Protein AF-A0A6T1HU77-F1 (afdb_monomer)

Secondary structure (DSSP, 8-state):
---PPPPPP----------------SSS-SS----SPPPHHHHHHHHHHS--SS--THHHHHHHHHTTSHHHHHHHHHHHHHHHT--SGGGHHHHHHHHHHHHHHHHHS-HHHHHHHHTTSS--HHHHHHHHHT---SS-HHHHHHHHHHHHHHHHHHHHHHHTTT---------------------------------PPPPP-----S---BTTB---------------------------------------------------------------------

Structure (mmCIF, N/CA/C/O backbone):
data_AF-A0A6T1HU77-F1
#
_entry.id   AF-A0A6T1HU77-F1
#
loop_
_atom_site.group_PDB
_atom_site.id
_atom_site.type_symbol
_atom_site.label_atom_id
_atom_site.label_alt_id
_atom_site.label_comp_id
_atom_site.label_asym_id
_atom_site.label_entity_id
_atom_site.label_seq_id
_atom_site.pdbx_PDB_ins_code
_atom_site.Cartn_x
_atom_site.Cartn_y
_atom_site.Cartn_z
_atom_site.occupancy
_atom_site.B_iso_or_equiv
_atom_site.auth_seq_id
_atom_site.auth_comp_id
_atom_site.auth_asym_id
_atom_site.auth_atom_id
_atom_site.pdbx_PDB_model_num
ATOM 1 N N . ARG A 1 1 ? -44.760 -42.289 27.584 1.00 49.88 1 ARG A N 1
ATOM 2 C CA . ARG A 1 1 ? -45.627 -41.093 27.754 1.00 49.88 1 ARG A CA 1
ATOM 3 C C . ARG A 1 1 ? -44.845 -39.888 27.220 1.00 49.88 1 ARG A C 1
ATOM 5 O O . ARG A 1 1 ? -43.923 -39.475 27.887 1.00 49.88 1 ARG A O 1
ATOM 12 N N . GLY A 1 2 ? -45.004 -39.351 26.015 1.00 54.94 2 GLY A N 1
ATOM 13 C CA . GLY A 1 2 ? -46.127 -39.366 25.085 1.00 54.94 2 GLY A CA 1
ATOM 14 C C . GLY A 1 2 ? -46.711 -37.958 24.977 1.00 54.94 2 GLY A C 1
ATOM 15 O O . GLY A 1 2 ? -47.717 -37.711 25.625 1.00 54.94 2 GLY A O 1
ATOM 16 N N . ARG A 1 3 ? -46.084 -37.060 24.199 1.00 50.50 3 ARG A N 1
ATOM 17 C CA . ARG A 1 3 ? -46.714 -35.852 23.628 1.00 50.50 3 ARG A CA 1
ATOM 18 C C . ARG A 1 3 ? -46.043 -35.516 22.291 1.00 50.50 3 ARG A C 1
ATOM 20 O O . ARG A 1 3 ? -44.951 -34.963 22.256 1.00 50.50 3 ARG A O 1
ATOM 27 N N . ARG A 1 4 ? -46.692 -35.929 21.200 1.00 56.69 4 ARG A N 1
ATOM 28 C CA . ARG A 1 4 ? -46.426 -35.474 19.830 1.00 56.69 4 ARG A CA 1
ATOM 29 C C . ARG A 1 4 ? -47.290 -34.230 19.610 1.00 56.69 4 ARG A C 1
ATOM 31 O O . ARG A 1 4 ? -48.504 -34.329 19.764 1.00 56.69 4 ARG A O 1
ATOM 38 N N . SER A 1 5 ? -46.680 -33.093 19.284 1.00 66.38 5 SER A N 1
ATOM 39 C CA . SER A 1 5 ? -47.400 -31.887 18.855 1.00 66.38 5 SER A CA 1
ATOM 40 C C . SER A 1 5 ? -47.456 -31.852 17.332 1.00 66.38 5 SER A C 1
ATOM 42 O O . SER A 1 5 ? -46.426 -31.940 16.667 1.00 66.38 5 SER A O 1
ATOM 44 N N . ALA A 1 6 ? -48.674 -31.779 16.803 1.00 66.94 6 ALA A N 1
ATOM 45 C CA . ALA A 1 6 ? -48.974 -31.674 15.381 1.00 66.94 6 ALA A CA 1
ATOM 46 C C . ALA A 1 6 ? -48.774 -30.232 14.862 1.00 66.94 6 ALA A C 1
ATOM 48 O O . ALA A 1 6 ? -48.914 -29.287 15.641 1.00 66.94 6 ALA A O 1
ATOM 49 N N . PRO A 1 7 ? -48.483 -30.046 13.561 1.00 64.75 7 PRO A N 1
ATOM 50 C CA . PRO A 1 7 ? -48.383 -28.727 12.941 1.00 64.75 7 PRO A CA 1
ATOM 51 C C . PRO A 1 7 ? -49.761 -28.172 12.522 1.00 64.75 7 PRO A C 1
ATOM 53 O O . PRO A 1 7 ? -50.621 -28.944 12.081 1.00 64.75 7 PRO A O 1
ATOM 56 N N . PRO A 1 8 ? -49.980 -26.845 12.596 1.00 69.69 8 PRO A N 1
ATOM 57 C CA . PRO A 1 8 ? -51.192 -26.220 12.084 1.00 69.69 8 PRO A CA 1
ATOM 58 C C . PRO A 1 8 ? -51.156 -26.118 10.552 1.00 69.69 8 PRO A C 1
ATOM 60 O O . PRO A 1 8 ? -50.181 -25.665 9.954 1.00 69.69 8 PRO A O 1
ATOM 63 N N . ARG A 1 9 ? -52.254 -26.549 9.926 1.00 65.19 9 ARG A N 1
ATOM 64 C CA . ARG A 1 9 ? -52.575 -26.332 8.511 1.00 65.19 9 ARG A CA 1
ATOM 65 C C . ARG A 1 9 ? -53.310 -24.998 8.377 1.00 65.19 9 ARG A C 1
ATOM 67 O O . ARG A 1 9 ? -54.280 -24.785 9.098 1.00 65.19 9 ARG A O 1
ATOM 74 N N . HIS A 1 10 ? -52.916 -24.167 7.417 1.00 66.06 10 HIS A N 1
ATOM 75 C CA . HIS A 1 10 ? -53.720 -23.029 6.966 1.00 66.06 10 HIS A CA 1
ATOM 76 C C . HIS A 1 10 ? -54.188 -23.256 5.520 1.00 66.06 10 HIS A C 1
ATOM 78 O O . HIS A 1 10 ? -53.342 -23.433 4.643 1.00 66.06 10 HIS A O 1
ATOM 84 N N . PRO A 1 11 ? -55.510 -23.271 5.263 1.00 66.00 11 PRO A N 1
ATOM 85 C CA . PRO A 1 11 ? -56.090 -23.120 3.937 1.00 66.00 11 PRO A CA 1
ATOM 86 C C . PRO A 1 11 ? -56.375 -21.633 3.673 1.00 66.00 11 PRO A C 1
ATOM 88 O O . PRO A 1 11 ? -56.779 -20.908 4.580 1.00 66.00 11 PRO A O 1
ATOM 91 N N . GLY A 1 12 ? -56.185 -21.173 2.440 1.00 58.72 12 GLY A N 1
ATOM 92 C CA . GLY A 1 12 ? -56.512 -19.792 2.084 1.00 58.72 12 GLY A CA 1
ATOM 93 C C . GLY A 1 12 ? -55.994 -19.399 0.714 1.00 58.72 12 GLY A C 1
ATOM 94 O O . GLY A 1 12 ? -55.099 -18.570 0.605 1.00 58.72 12 GLY A O 1
ATOM 95 N N . LEU A 1 13 ? -56.537 -20.047 -0.314 1.00 58.94 13 LEU A N 1
ATOM 96 C CA . LEU A 1 13 ? -56.560 -19.509 -1.669 1.00 58.94 13 LEU A CA 1
ATOM 97 C C . LEU A 1 13 ? -57.464 -18.273 -1.657 1.00 58.94 13 LEU A C 1
ATOM 99 O O . LEU A 1 13 ? -58.603 -18.389 -1.214 1.00 58.94 13 LEU A O 1
ATOM 103 N N . ASP A 1 14 ? -56.987 -17.147 -2.179 1.00 52.81 14 ASP A N 1
ATOM 104 C CA . ASP A 1 14 ? -57.873 -16.137 -2.757 1.00 52.81 14 ASP A CA 1
ATOM 105 C C . ASP A 1 14 ? -57.210 -15.492 -3.994 1.00 52.81 14 ASP A C 1
ATOM 107 O O . ASP A 1 14 ? -55.975 -15.424 -4.069 1.00 52.81 14 ASP A O 1
ATOM 111 N N . PRO A 1 15 ? -58.007 -15.113 -5.011 1.00 63.94 15 PRO A N 1
ATOM 112 C CA . PRO A 1 15 ? -57.576 -14.942 -6.389 1.00 63.94 15 PRO A CA 1
ATOM 113 C C . PRO A 1 15 ? -57.156 -13.508 -6.742 1.00 63.94 15 PRO A C 1
ATOM 115 O O . PRO A 1 15 ? -57.671 -12.521 -6.229 1.00 63.94 15 PRO A O 1
ATOM 118 N N . SER A 1 16 ? -56.242 -13.443 -7.711 1.00 53.47 16 SER A N 1
ATOM 119 C CA . SER A 1 16 ? -56.008 -12.386 -8.705 1.00 53.47 16 SER A CA 1
ATOM 120 C C . SER A 1 16 ? -56.497 -10.954 -8.434 1.00 53.47 16 SER A C 1
ATOM 122 O O . SER A 1 16 ? -57.674 -10.645 -8.622 1.00 53.47 16 SER A O 1
ATOM 124 N N . PRO A 1 17 ? -55.555 -10.002 -8.370 1.00 55.59 17 PRO A N 1
ATOM 125 C CA . PRO A 1 17 ? -55.692 -8.732 -9.058 1.00 55.59 17 PRO A CA 1
ATOM 126 C C . PRO A 1 17 ? -55.149 -8.850 -10.491 1.00 55.59 17 PRO A C 1
ATOM 128 O O . PRO A 1 17 ? -54.016 -9.258 -10.741 1.00 55.59 17 PRO A O 1
ATOM 131 N N . ARG A 1 18 ? -56.022 -8.496 -11.434 1.00 56.44 18 ARG A N 1
ATOM 132 C CA . ARG A 1 18 ? -55.806 -8.377 -12.879 1.00 56.44 18 ARG A CA 1
ATOM 133 C C . ARG A 1 18 ? -54.456 -7.737 -13.222 1.00 56.44 18 ARG A C 1
ATOM 135 O O . ARG A 1 18 ? -54.247 -6.546 -13.006 1.00 56.44 18 ARG A O 1
ATOM 142 N N . THR A 1 19 ? -53.580 -8.522 -13.839 1.00 58.03 19 THR A N 1
ATOM 143 C CA . THR A 1 19 ? -52.391 -8.035 -14.539 1.00 58.03 19 THR A CA 1
ATOM 144 C C . THR A 1 19 ? -52.838 -7.393 -15.851 1.00 58.03 19 THR A C 1
ATOM 146 O O . THR A 1 19 ? -53.195 -8.083 -16.802 1.00 58.03 19 THR A O 1
ATOM 149 N N . MET A 1 20 ? -52.862 -6.062 -15.895 1.00 61.50 20 MET A N 1
ATOM 150 C CA . MET A 1 20 ? -52.960 -5.327 -17.156 1.00 61.50 20 MET A CA 1
ATOM 151 C C . MET A 1 20 ? -51.636 -5.512 -17.919 1.00 61.50 20 MET A C 1
ATOM 153 O O . MET A 1 20 ? -50.576 -5.324 -17.313 1.00 61.50 20 MET A O 1
ATOM 157 N N . PRO A 1 21 ? -51.652 -5.875 -19.214 1.00 54.84 21 PRO A N 1
ATOM 158 C CA . PRO A 1 21 ? -50.448 -5.936 -20.028 1.00 54.84 21 PRO A CA 1
ATOM 159 C C . PRO A 1 21 ? -49.944 -4.510 -20.260 1.00 54.84 21 PRO A C 1
ATOM 161 O O . PRO A 1 21 ? -50.397 -3.804 -21.158 1.00 54.84 21 PRO A O 1
ATOM 164 N N . MET A 1 22 ? -49.014 -4.066 -19.418 1.00 57.44 22 MET A N 1
ATOM 165 C CA . MET A 1 22 ? -48.213 -2.889 -19.727 1.00 57.44 22 MET A CA 1
ATOM 166 C C . MET A 1 22 ? -47.337 -3.237 -20.938 1.00 57.44 22 MET A C 1
ATOM 168 O O . MET A 1 22 ? -46.713 -4.304 -20.940 1.00 57.44 22 MET A O 1
ATOM 172 N N . PRO A 1 23 ? -47.268 -2.384 -21.972 1.00 51.12 23 PRO A N 1
ATOM 173 C CA . PRO A 1 23 ? -46.359 -2.595 -23.086 1.00 51.12 23 PRO A CA 1
ATOM 174 C C . PRO A 1 23 ? -44.920 -2.598 -22.554 1.00 51.12 23 PRO A C 1
ATOM 176 O O . PRO A 1 23 ? -44.351 -1.560 -22.231 1.00 51.12 23 PRO A O 1
ATOM 179 N N . VAL A 1 24 ? -44.312 -3.782 -22.483 1.00 54.66 24 VAL A N 1
ATOM 180 C CA . VAL A 1 24 ? -42.905 -4.039 -22.105 1.00 54.66 24 VAL A CA 1
ATOM 181 C C . VAL A 1 24 ? -41.893 -3.522 -23.145 1.00 54.66 24 VAL A C 1
ATOM 183 O O . VAL A 1 24 ? -40.739 -3.932 -23.180 1.00 54.66 24 VAL A O 1
ATOM 186 N N . SER A 1 25 ? -42.300 -2.583 -23.997 1.00 52.88 25 SER A N 1
ATOM 187 C CA . SER A 1 25 ? -41.516 -2.078 -25.125 1.00 52.88 25 SER A CA 1
ATOM 188 C C . SER A 1 25 ? -40.987 -0.664 -24.871 1.00 52.88 25 SER A C 1
ATOM 190 O O . SER A 1 25 ? -41.246 0.212 -25.682 1.00 52.88 25 SER A O 1
ATOM 192 N N . ALA A 1 26 ? -40.293 -0.401 -23.751 1.00 51.91 26 ALA A N 1
ATOM 193 C CA . ALA A 1 26 ? -39.552 0.869 -23.572 1.00 51.91 26 ALA A CA 1
ATOM 194 C C . ALA A 1 26 ? -38.558 0.938 -22.381 1.00 51.91 26 ALA A C 1
ATOM 196 O O . ALA A 1 26 ? -38.202 2.038 -21.969 1.00 51.91 26 ALA A O 1
ATOM 197 N N . LEU A 1 27 ? -38.088 -0.174 -21.794 1.00 51.12 27 LEU A N 1
ATOM 198 C CA . LEU A 1 27 ? -37.162 -0.127 -20.634 1.00 51.12 27 LEU A CA 1
ATOM 199 C C . LEU A 1 27 ? -35.899 -0.997 -20.775 1.00 51.12 27 LEU A C 1
ATOM 201 O O . LEU A 1 27 ? -35.235 -1.301 -19.791 1.00 51.12 27 LEU A O 1
ATOM 205 N N . LEU A 1 28 ? -35.519 -1.343 -22.008 1.00 50.88 28 LEU A N 1
ATOM 206 C CA . LEU A 1 28 ? -34.241 -2.002 -22.331 1.00 50.88 28 LEU A CA 1
ATOM 207 C C . LEU A 1 28 ? -33.358 -1.130 -23.233 1.00 50.88 28 LEU A C 1
ATOM 209 O O . LEU A 1 28 ? -32.679 -1.621 -24.127 1.00 50.88 28 LEU A O 1
ATOM 213 N N . ALA A 1 29 ? -33.372 0.183 -23.015 1.00 49.88 29 ALA A N 1
ATOM 214 C CA . ALA A 1 29 ? -32.580 1.121 -23.803 1.00 49.88 29 ALA A CA 1
ATOM 215 C C . ALA A 1 29 ? -31.841 2.132 -22.919 1.00 49.88 29 ALA A C 1
ATOM 217 O O . ALA A 1 29 ? -31.980 3.332 -23.127 1.00 49.88 29 ALA A O 1
ATOM 218 N N . ARG A 1 30 ? -31.059 1.674 -21.922 1.00 49.41 30 ARG A N 1
ATOM 219 C CA . ARG A 1 30 ? -29.939 2.489 -21.400 1.00 49.41 30 ARG A CA 1
ATOM 220 C C . ARG A 1 30 ? -28.885 1.751 -20.565 1.00 49.41 30 ARG A C 1
ATOM 222 O O . ARG A 1 30 ? -28.496 2.222 -19.502 1.00 49.41 30 ARG A O 1
ATOM 229 N N . THR A 1 31 ? -28.374 0.624 -21.048 1.00 50.16 31 THR A N 1
ATOM 230 C CA . THR A 1 31 ? -27.104 0.061 -20.530 1.00 50.16 31 THR A CA 1
ATOM 231 C C . THR A 1 31 ? -26.077 -0.255 -21.627 1.00 50.16 31 THR A C 1
ATOM 233 O O . THR A 1 31 ? -25.019 -0.802 -21.338 1.00 50.16 31 THR A O 1
ATOM 236 N N . GLN A 1 32 ? -26.324 0.177 -22.871 1.00 48.50 32 GLN A N 1
ATOM 237 C CA . GLN A 1 32 ? -25.292 0.379 -23.900 1.00 48.50 32 GLN A CA 1
ATOM 238 C C . GLN A 1 32 ? -24.838 1.852 -23.854 1.00 48.50 32 GLN A C 1
ATOM 240 O O . GLN A 1 32 ? -25.679 2.738 -23.779 1.00 48.50 32 GLN A O 1
ATOM 245 N N . GLY A 1 33 ? -23.565 2.229 -23.892 1.00 45.00 33 GLY A N 1
ATOM 246 C CA . GLY A 1 33 ? -22.363 1.440 -24.077 1.00 45.00 33 GLY A CA 1
ATOM 247 C C . GLY A 1 33 ? -21.177 2.155 -23.442 1.00 45.00 33 GLY A C 1
ATOM 248 O O . GLY A 1 33 ? -20.646 3.118 -23.982 1.00 45.00 33 GLY A O 1
ATOM 249 N N . SER A 1 34 ? -20.734 1.631 -22.307 1.00 48.06 34 SER A N 1
ATOM 250 C CA . SER A 1 34 ? -19.347 1.776 -21.872 1.00 48.06 34 SER A CA 1
ATOM 251 C C . SER A 1 34 ? -18.716 0.387 -21.853 1.00 48.06 34 SER A C 1
ATOM 253 O O . SER A 1 34 ? -18.145 -0.036 -20.857 1.00 48.06 34 SER A O 1
ATOM 255 N N . SER A 1 35 ? -18.861 -0.345 -22.963 1.00 47.75 35 SER A N 1
ATOM 256 C CA . SER A 1 35 ? -18.176 -1.620 -23.229 1.00 47.75 35 SER A CA 1
ATOM 257 C C . SER A 1 35 ? -16.722 -1.372 -23.666 1.00 47.75 35 SER A C 1
ATOM 259 O O . SER A 1 35 ? -16.210 -2.013 -24.580 1.00 47.75 35 SER A O 1
ATOM 261 N N . GLY A 1 36 ? -16.076 -0.376 -23.065 1.00 60.22 36 GLY A N 1
ATOM 262 C CA . GLY A 1 36 ? -14.625 -0.281 -23.087 1.00 60.22 36 GLY A CA 1
ATOM 263 C C . GLY A 1 36 ? -14.058 -1.176 -21.986 1.00 60.22 36 GLY A C 1
ATOM 264 O O . GLY A 1 36 ? -14.797 -1.524 -21.057 1.00 60.22 36 GLY A O 1
ATOM 265 N N . PRO A 1 37 ? -12.768 -1.540 -22.053 1.00 62.38 37 PRO A N 1
ATOM 266 C CA . PRO A 1 37 ? -12.094 -2.108 -20.895 1.00 62.38 37 PRO A CA 1
ATOM 267 C C . PRO A 1 37 ? -12.375 -1.216 -19.673 1.00 62.38 37 PRO A C 1
ATOM 269 O O . PRO A 1 37 ? -12.383 0.016 -19.815 1.00 62.38 37 PRO A O 1
ATOM 272 N N . PRO A 1 38 ? -12.688 -1.808 -18.506 1.00 73.69 38 PRO A N 1
ATOM 273 C CA . PRO A 1 38 ? -12.962 -1.045 -17.297 1.00 73.69 38 PRO A CA 1
ATOM 274 C C . PRO A 1 38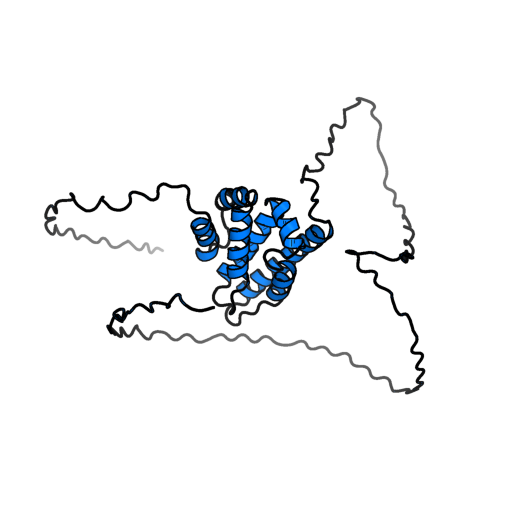 ? -11.818 -0.062 -17.073 1.00 73.69 38 PRO A C 1
ATOM 276 O O . PRO A 1 38 ? -10.641 -0.411 -17.177 1.00 73.69 38 PRO A O 1
ATOM 279 N N . LYS A 1 39 ? -12.161 1.203 -16.831 1.00 91.00 39 LYS A N 1
ATOM 280 C CA . LYS A 1 39 ? -11.135 2.206 -16.576 1.00 91.00 39 LYS A CA 1
ATOM 281 C C . LYS A 1 39 ? -10.439 1.807 -15.281 1.00 91.00 39 LYS A C 1
ATOM 283 O O . LYS A 1 39 ? -11.109 1.495 -14.302 1.00 91.00 39 LYS A O 1
ATOM 288 N N . LEU A 1 40 ? -9.111 1.876 -15.263 1.00 95.25 40 LEU A N 1
ATOM 289 C CA . LEU A 1 40 ? -8.280 1.581 -14.090 1.00 95.25 40 LEU A CA 1
ATOM 290 C C . LEU A 1 40 ? -8.825 2.225 -12.798 1.00 95.25 40 LEU A C 1
ATOM 292 O O . LEU A 1 40 ? -8.849 1.600 -11.742 1.00 95.25 40 LEU A O 1
ATOM 296 N N . ALA A 1 41 ? -9.341 3.453 -12.898 1.00 94.94 41 ALA A N 1
ATOM 297 C CA . ALA A 1 41 ? -9.975 4.168 -11.792 1.00 94.94 41 ALA A CA 1
ATOM 298 C C . ALA A 1 41 ? -11.201 3.442 -11.202 1.00 94.94 41 ALA A C 1
ATOM 300 O O . ALA A 1 41 ? -11.376 3.420 -9.984 1.00 94.94 41 ALA A O 1
ATOM 301 N N . ASP A 1 42 ? -12.043 2.838 -12.043 1.00 94.69 42 ASP A N 1
ATOM 302 C CA . ASP A 1 42 ? -13.246 2.124 -11.608 1.00 94.69 42 ASP A CA 1
ATOM 303 C C . ASP A 1 42 ? -12.879 0.825 -10.879 1.00 94.69 42 ASP A C 1
ATOM 305 O O . ASP A 1 42 ? -13.509 0.470 -9.882 1.00 94.69 42 ASP A O 1
ATOM 309 N N . GLU A 1 43 ? -11.826 0.138 -11.329 1.00 95.00 43 GLU A N 1
ATOM 310 C CA . GLU A 1 43 ? -11.310 -1.070 -10.676 1.00 95.00 43 GLU A CA 1
ATOM 311 C C . GLU A 1 43 ? -10.657 -0.754 -9.330 1.00 95.00 43 GLU A C 1
ATOM 313 O O . GLU A 1 43 ? -10.959 -1.399 -8.323 1.00 95.00 43 GLU A O 1
ATOM 318 N N . LEU A 1 44 ? -9.834 0.297 -9.277 1.00 96.81 44 LEU A N 1
ATOM 319 C CA . LEU A 1 44 ? -9.228 0.783 -8.039 1.00 96.81 44 LEU A CA 1
ATOM 320 C C . LEU A 1 44 ? -10.294 1.159 -7.001 1.00 96.81 44 LEU A C 1
ATOM 322 O O . LEU A 1 44 ? -10.197 0.770 -5.830 1.00 96.81 44 LEU A O 1
ATOM 326 N N . ARG A 1 45 ? -11.354 1.861 -7.420 1.00 96.25 45 ARG A N 1
ATOM 327 C CA . ARG A 1 45 ? -12.503 2.169 -6.555 1.00 96.25 45 ARG A CA 1
ATOM 328 C C . ARG A 1 45 ? -13.241 0.911 -6.133 1.00 96.25 45 ARG A C 1
ATOM 330 O O . ARG A 1 45 ? -13.524 0.755 -4.950 1.00 96.25 45 ARG A O 1
ATOM 337 N N . ARG A 1 46 ? -13.496 -0.023 -7.051 1.00 94.81 46 ARG A N 1
ATOM 338 C CA . ARG A 1 46 ? -14.156 -1.297 -6.736 1.00 94.81 46 ARG A CA 1
ATOM 339 C C . ARG A 1 46 ? -13.422 -2.049 -5.626 1.00 94.81 46 ARG A C 1
ATOM 341 O O . ARG A 1 46 ? -14.060 -2.482 -4.672 1.00 94.81 46 ARG A O 1
ATOM 348 N N . ILE A 1 47 ? -12.097 -2.156 -5.705 1.00 96.06 47 ILE A N 1
ATOM 349 C CA . ILE A 1 47 ? -11.298 -2.860 -4.693 1.00 96.06 47 ILE A CA 1
ATOM 350 C C . ILE A 1 47 ? -11.302 -2.126 -3.349 1.00 96.06 47 ILE A C 1
ATOM 352 O O . ILE A 1 47 ? -11.409 -2.751 -2.294 1.00 96.06 47 ILE A O 1
ATOM 356 N N . THR A 1 48 ? -11.194 -0.799 -3.370 1.00 96.56 48 THR A N 1
ATOM 357 C CA . THR A 1 48 ? -10.973 -0.014 -2.146 1.00 96.56 48 THR A CA 1
ATOM 358 C C . THR A 1 48 ? -12.258 0.430 -1.442 1.00 96.56 48 THR A C 1
ATOM 360 O O . THR A 1 48 ? -12.255 0.607 -0.223 1.00 96.56 48 THR A O 1
ATOM 363 N N . GLU A 1 49 ? -13.373 0.570 -2.160 1.00 94.06 49 GLU A N 1
ATOM 364 C CA . GLU A 1 49 ? -14.631 1.112 -1.628 1.00 94.06 49 GLU A CA 1
ATOM 365 C C . GLU A 1 49 ? -15.664 0.037 -1.269 1.00 94.06 49 GLU A C 1
ATOM 367 O O . GLU A 1 49 ? -16.517 0.279 -0.415 1.00 94.06 49 GLU A O 1
ATOM 372 N N . TRP A 1 50 ? -15.580 -1.173 -1.837 1.00 89.75 50 TRP A N 1
ATOM 373 C CA . TRP A 1 50 ? -16.548 -2.245 -1.548 1.00 89.75 50 TRP A CA 1
ATOM 374 C C . TRP A 1 50 ? -16.466 -2.783 -0.115 1.00 89.75 50 TRP A C 1
ATOM 376 O O . TRP A 1 50 ? -17.368 -3.479 0.350 1.00 89.75 50 TRP A O 1
ATOM 386 N N . GLY A 1 51 ? -15.402 -2.449 0.621 1.00 86.44 51 GLY A N 1
ATOM 387 C CA . GLY A 1 51 ? -15.247 -2.833 2.022 1.00 86.44 51 GLY A CA 1
ATOM 388 C C . GLY A 1 51 ? -15.121 -4.344 2.234 1.00 86.44 51 GLY A C 1
ATOM 389 O O . GLY A 1 51 ? -15.400 -4.828 3.337 1.00 86.44 51 GLY A O 1
ATOM 390 N N . ILE A 1 52 ? -14.722 -5.066 1.185 1.00 89.38 52 ILE A N 1
ATOM 391 C CA . ILE A 1 52 ? -14.404 -6.490 1.212 1.00 89.38 52 ILE A CA 1
ATOM 392 C C . ILE A 1 52 ? -12.978 -6.633 1.746 1.00 89.38 52 ILE A C 1
ATOM 394 O O . ILE A 1 52 ? -12.048 -6.025 1.229 1.00 89.38 52 ILE A O 1
ATOM 398 N N . ILE A 1 53 ? -12.816 -7.424 2.807 1.00 89.81 53 ILE A N 1
ATOM 399 C CA . ILE A 1 53 ? -11.518 -7.637 3.470 1.00 89.81 53 ILE A CA 1
ATOM 400 C C . ILE A 1 53 ? -10.646 -8.604 2.652 1.00 89.81 53 ILE A C 1
ATOM 402 O O . ILE A 1 53 ? -9.441 -8.407 2.556 1.00 89.81 53 ILE A O 1
ATOM 406 N N . ASN A 1 54 ? -11.267 -9.615 2.035 1.00 92.25 54 ASN A N 1
ATOM 407 C CA . ASN A 1 54 ? -10.607 -10.605 1.183 1.00 92.25 54 ASN A CA 1
ATOM 408 C C . ASN A 1 54 ? -10.916 -10.303 -0.284 1.00 92.25 54 ASN A C 1
ATOM 410 O O . ASN A 1 54 ? -11.949 -10.720 -0.807 1.00 92.25 54 ASN A O 1
ATOM 414 N N . ILE A 1 55 ? -10.046 -9.522 -0.913 1.00 91.69 55 ILE A N 1
ATOM 415 C CA . ILE A 1 55 ? -10.178 -9.129 -2.3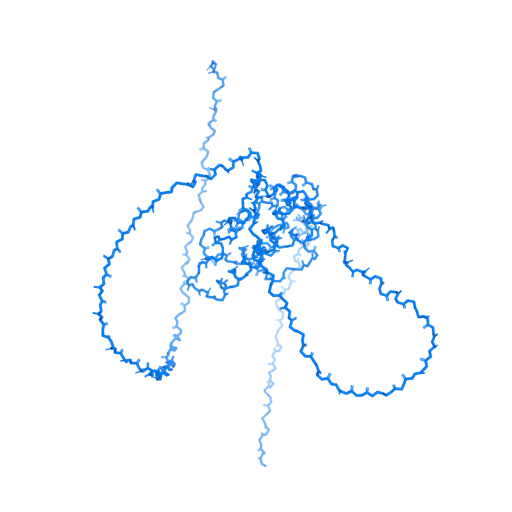16 1.00 91.69 55 ILE A CA 1
ATOM 416 C C . ILE A 1 55 ? -9.712 -10.311 -3.189 1.00 91.69 55 ILE A C 1
ATOM 418 O O . ILE A 1 55 ? -8.593 -10.779 -2.978 1.00 91.69 55 ILE A O 1
ATOM 422 N N . PRO A 1 56 ? -10.533 -10.813 -4.132 1.00 93.62 56 PRO A N 1
ATOM 423 C CA . PRO A 1 56 ? -10.125 -11.871 -5.059 1.00 93.62 56 PRO A CA 1
ATOM 424 C C . PRO A 1 56 ? -8.898 -11.477 -5.887 1.00 93.62 56 PRO A C 1
ATOM 426 O O . PRO A 1 56 ? -8.822 -10.341 -6.360 1.00 93.62 56 PRO A O 1
ATOM 429 N N . ASP A 1 57 ? -7.982 -12.426 -6.106 1.00 93.38 57 ASP A N 1
ATOM 430 C CA . ASP A 1 57 ? -6.739 -12.185 -6.854 1.00 93.38 57 ASP A CA 1
ATOM 431 C C . ASP A 1 57 ? -6.992 -11.709 -8.294 1.00 93.38 57 ASP A C 1
ATOM 433 O O . ASP A 1 57 ? -6.277 -10.843 -8.798 1.00 93.38 57 ASP A O 1
ATOM 437 N N . ASP A 1 58 ? -8.083 -12.171 -8.910 1.00 93.38 58 ASP A N 1
ATOM 438 C CA . ASP A 1 58 ? -8.483 -11.798 -10.270 1.00 93.38 58 ASP A CA 1
ATOM 439 C C . ASP A 1 58 ? -8.702 -10.287 -10.441 1.00 93.38 58 ASP A C 1
ATOM 441 O O . ASP A 1 58 ? -8.467 -9.740 -11.517 1.00 93.38 58 ASP A O 1
ATOM 445 N N . LEU A 1 59 ? -9.122 -9.587 -9.377 1.00 93.38 59 LEU A N 1
ATOM 446 C CA . LEU A 1 59 ? -9.333 -8.138 -9.426 1.00 93.38 59 LEU A CA 1
ATOM 447 C C . LEU A 1 59 ? -8.014 -7.359 -9.468 1.00 93.38 59 LEU A C 1
ATOM 449 O O . LEU A 1 59 ? -7.994 -6.226 -9.944 1.00 93.38 59 LEU A O 1
ATOM 453 N N . PHE A 1 60 ? -6.915 -7.944 -8.985 1.00 96.44 60 PHE A N 1
ATOM 454 C CA . PHE A 1 60 ? -5.608 -7.295 -9.020 1.00 96.44 60 PHE A CA 1
ATOM 455 C C . PHE A 1 60 ? -4.920 -7.434 -10.376 1.00 96.44 60 PHE A C 1
ATOM 457 O O . PHE A 1 60 ? -4.079 -6.597 -10.685 1.00 96.44 60 PHE A O 1
ATOM 464 N N . LEU A 1 61 ? -5.269 -8.431 -11.196 1.00 95.50 61 LEU A N 1
ATOM 465 C CA . LEU A 1 61 ? -4.566 -8.728 -12.451 1.00 95.50 61 LEU A CA 1
ATOM 466 C C . LEU A 1 61 ? -4.481 -7.517 -13.389 1.00 95.50 61 LEU A C 1
ATOM 468 O O . LEU A 1 61 ? -3.403 -7.184 -13.879 1.00 95.50 61 LEU A O 1
ATOM 472 N N . HIS A 1 62 ? -5.595 -6.818 -13.604 1.00 95.00 62 HIS A N 1
ATOM 473 C CA . HIS A 1 62 ? -5.622 -5.642 -14.475 1.00 95.00 62 HIS A CA 1
ATOM 474 C C . HIS A 1 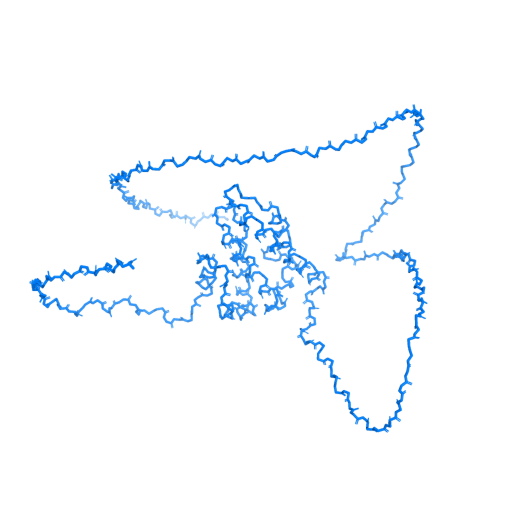62 ? -4.826 -4.463 -13.901 1.00 95.00 62 HIS A C 1
ATOM 476 O O . HIS A 1 62 ? -4.135 -3.762 -14.641 1.00 95.00 62 HIS A O 1
ATOM 482 N N . ILE A 1 63 ? -4.862 -4.277 -12.579 1.00 97.06 63 ILE A N 1
ATOM 483 C CA . ILE A 1 63 ? -4.110 -3.222 -11.891 1.00 97.06 63 ILE A CA 1
ATOM 484 C C . ILE A 1 63 ? -2.612 -3.518 -11.937 1.00 97.06 63 ILE A C 1
ATOM 486 O O . ILE A 1 63 ? -1.829 -2.622 -12.234 1.00 97.06 63 ILE A O 1
ATOM 490 N N . ILE A 1 64 ? -2.216 -4.771 -11.697 1.00 97.81 64 ILE A N 1
ATOM 491 C CA . ILE A 1 64 ? -0.829 -5.233 -11.809 1.00 97.81 64 ILE A CA 1
ATOM 492 C C . ILE A 1 64 ? -0.331 -4.998 -13.234 1.00 97.81 64 ILE A C 1
ATOM 494 O O . ILE A 1 64 ? 0.706 -4.367 -13.411 1.00 97.81 64 ILE A O 1
ATOM 498 N N . ASN A 1 65 ? -1.103 -5.384 -14.252 1.00 96.88 65 ASN A N 1
ATOM 499 C CA . ASN A 1 65 ? -0.737 -5.128 -15.644 1.00 96.88 65 ASN A CA 1
ATOM 500 C C . ASN A 1 65 ? -0.572 -3.622 -15.931 1.00 96.88 65 ASN A C 1
ATOM 502 O O . ASN A 1 65 ? 0.361 -3.205 -16.613 1.00 96.88 65 ASN A O 1
ATOM 506 N N . ALA A 1 66 ? -1.431 -2.779 -15.350 1.00 97.12 66 ALA A N 1
ATOM 507 C CA . ALA A 1 66 ? -1.320 -1.330 -15.479 1.00 97.12 66 ALA A CA 1
ATOM 508 C C . ALA A 1 66 ? -0.060 -0.742 -14.813 1.00 97.12 66 ALA A C 1
ATOM 510 O O . ALA A 1 66 ? 0.352 0.350 -15.203 1.00 97.12 66 ALA A O 1
ATOM 511 N N . THR A 1 67 ? 0.598 -1.443 -13.878 1.00 97.75 67 THR A N 1
ATOM 512 C CA . THR A 1 67 ? 1.876 -0.981 -13.296 1.00 97.75 67 THR A CA 1
ATOM 513 C C . THR A 1 67 ? 3.043 -0.996 -14.285 1.00 97.75 67 THR A C 1
ATOM 515 O O . THR A 1 67 ? 4.026 -0.285 -14.080 1.00 97.75 67 THR A O 1
ATOM 518 N N . HIS A 1 68 ? 2.945 -1.735 -15.390 1.00 97.44 68 HIS A N 1
ATOM 519 C CA . HIS A 1 68 ? 3.971 -1.705 -16.435 1.00 97.44 68 HIS A CA 1
ATOM 520 C C . HIS A 1 68 ? 3.922 -0.420 -17.279 1.00 97.44 68 HIS A C 1
ATOM 522 O O . HIS A 1 68 ? 4.890 -0.087 -17.958 1.00 97.44 68 HIS A O 1
ATOM 528 N N . ASN A 1 69 ? 2.841 0.360 -17.178 1.00 97.38 69 ASN A N 1
ATOM 529 C CA . ASN A 1 69 ? 2.690 1.649 -17.848 1.00 97.38 69 ASN A CA 1
ATOM 530 C C . ASN A 1 69 ? 2.932 2.801 -16.864 1.00 97.38 69 ASN A C 1
ATOM 532 O O . ASN A 1 69 ? 2.381 2.796 -15.764 1.00 97.38 69 ASN A O 1
ATOM 536 N N . GLU A 1 70 ? 3.689 3.825 -17.265 1.00 96.44 70 GLU A N 1
ATOM 537 C CA . GLU A 1 70 ? 4.016 4.968 -16.393 1.00 96.44 70 GLU A CA 1
ATOM 538 C C . GLU A 1 70 ? 2.765 5.709 -15.890 1.00 96.44 70 GLU A C 1
ATOM 540 O O . GLU A 1 70 ? 2.612 5.942 -14.687 1.00 96.44 70 GLU A O 1
ATOM 545 N N . ASP A 1 71 ? 1.823 6.016 -16.785 1.00 96.00 71 ASP A N 1
ATOM 546 C CA . ASP A 1 71 ? 0.559 6.668 -16.418 1.00 96.00 71 ASP A CA 1
ATOM 547 C C . ASP A 1 71 ? -0.268 5.811 -15.452 1.00 96.00 71 ASP A C 1
ATOM 549 O O . ASP A 1 71 ? -0.891 6.325 -14.519 1.00 96.00 71 ASP A O 1
ATOM 553 N N . GLY A 1 72 ? -0.241 4.489 -15.649 1.00 96.94 72 GLY A N 1
ATOM 554 C CA . GLY A 1 72 ? -0.899 3.526 -14.774 1.00 96.94 72 GLY A CA 1
ATOM 555 C C . GLY A 1 72 ? -0.295 3.542 -13.374 1.00 96.94 72 GLY A C 1
ATOM 556 O O . GLY A 1 72 ? -1.034 3.705 -12.404 1.00 96.94 72 GLY A O 1
ATOM 557 N N . ARG A 1 73 ? 1.041 3.480 -13.258 1.00 97.50 73 ARG A N 1
ATOM 558 C CA . ARG A 1 73 ? 1.757 3.609 -11.974 1.00 97.50 73 ARG A CA 1
ATOM 559 C C . ARG A 1 73 ? 1.385 4.889 -11.245 1.00 97.50 73 ARG A C 1
ATOM 561 O O . ARG A 1 73 ? 1.003 4.837 -10.076 1.00 97.50 73 ARG A O 1
ATOM 568 N N . ARG A 1 74 ? 1.428 6.024 -11.946 1.00 96.94 74 ARG A N 1
ATOM 569 C CA . ARG A 1 74 ? 1.085 7.337 -11.386 1.00 96.94 74 ARG A CA 1
ATOM 570 C C . ARG A 1 74 ? -0.347 7.363 -10.854 1.00 96.94 74 ARG A C 1
ATOM 572 O O . ARG A 1 74 ? -0.577 7.804 -9.730 1.00 96.94 74 ARG A O 1
ATOM 579 N N . HIS A 1 75 ? -1.305 6.846 -11.624 1.00 97.19 75 HIS A N 1
ATOM 580 C CA . HIS A 1 75 ? -2.711 6.786 -11.217 1.00 97.19 75 HIS A CA 1
ATOM 581 C C . HIS A 1 75 ? -2.919 5.860 -10.011 1.00 97.19 75 HIS A C 1
ATOM 583 O O . HIS A 1 75 ? -3.604 6.226 -9.055 1.00 97.19 75 HIS A O 1
ATOM 589 N N . ILE A 1 76 ? -2.301 4.676 -10.026 1.00 97.81 76 ILE A N 1
ATOM 590 C CA . ILE A 1 76 ? -2.378 3.700 -8.934 1.00 97.81 76 ILE A CA 1
ATOM 591 C C . ILE A 1 76 ? -1.813 4.302 -7.648 1.00 97.81 76 ILE A C 1
ATOM 593 O O . ILE A 1 76 ? -2.476 4.257 -6.612 1.00 97.81 76 ILE A O 1
ATOM 597 N N . MET A 1 77 ? -0.628 4.914 -7.705 1.00 97.69 77 MET A N 1
ATOM 598 C CA . MET A 1 77 ? 0.021 5.497 -6.530 1.00 97.69 77 MET A CA 1
ATOM 599 C C . MET A 1 77 ? -0.714 6.726 -6.004 1.00 97.69 77 MET A C 1
ATOM 601 O O . MET A 1 77 ? -0.833 6.890 -4.790 1.00 97.69 77 MET A O 1
ATOM 605 N N . GLN A 1 78 ? -1.276 7.552 -6.888 1.00 97.06 78 GLN A N 1
ATOM 606 C CA . GLN A 1 78 ? -2.172 8.643 -6.506 1.00 97.06 78 GLN A CA 1
ATOM 607 C C . GLN A 1 78 ? -3.392 8.118 -5.732 1.00 97.06 78 GLN A C 1
ATOM 609 O O . GLN A 1 78 ? -3.700 8.619 -4.649 1.00 97.06 78 GLN A O 1
ATOM 614 N N . HIS A 1 79 ? -4.062 7.082 -6.248 1.00 97.62 79 HIS A N 1
ATOM 615 C CA . HIS A 1 79 ? -5.223 6.476 -5.589 1.00 97.62 79 HIS A CA 1
ATOM 616 C C . HIS A 1 79 ? -4.850 5.833 -4.250 1.00 97.62 79 HIS A C 1
ATOM 618 O O . HIS A 1 79 ? -5.572 5.966 -3.257 1.00 97.62 79 HIS A O 1
ATOM 624 N N . LEU A 1 80 ? -3.696 5.165 -4.194 1.00 97.75 80 LEU A N 1
ATOM 625 C CA . LEU A 1 80 ? -3.172 4.574 -2.969 1.00 97.75 80 LEU A CA 1
ATOM 626 C C . LEU A 1 80 ? -2.895 5.651 -1.918 1.00 97.75 80 LEU A C 1
ATOM 628 O O . LEU A 1 80 ? -3.297 5.499 -0.764 1.00 97.75 80 LEU A O 1
ATOM 632 N N . ARG A 1 81 ? -2.288 6.775 -2.320 1.00 97.19 81 ARG A N 1
ATOM 633 C CA . ARG A 1 81 ? -2.072 7.932 -1.448 1.00 97.19 81 ARG A CA 1
ATOM 634 C C . ARG A 1 81 ? -3.386 8.428 -0.867 1.00 97.19 81 ARG A C 1
ATOM 636 O O . ARG A 1 81 ? -3.443 8.651 0.336 1.00 97.19 81 ARG A O 1
ATOM 643 N N . GLU A 1 82 ? -4.436 8.570 -1.669 1.00 96.31 82 GLU A N 1
ATOM 644 C CA . GLU A 1 82 ? -5.757 9.010 -1.196 1.00 96.31 82 GLU A CA 1
ATOM 645 C C . GLU A 1 82 ? -6.377 8.029 -0.196 1.00 96.31 82 GLU A C 1
ATOM 647 O O . GLU A 1 82 ? -6.885 8.446 0.846 1.00 96.31 82 GLU A O 1
ATOM 652 N N . CYS A 1 83 ? -6.293 6.724 -0.473 1.00 96.69 83 CYS A N 1
ATOM 653 C CA . CYS A 1 83 ? -6.810 5.686 0.419 1.00 96.69 83 CYS A CA 1
ATOM 654 C C . CYS A 1 83 ? -6.052 5.644 1.747 1.00 96.69 83 CYS A C 1
ATOM 656 O O . CYS A 1 83 ? -6.662 5.534 2.808 1.00 96.69 83 CYS A O 1
ATOM 658 N N . LEU A 1 84 ? -4.722 5.736 1.698 1.00 96.81 84 LEU A N 1
ATOM 659 C CA . LEU A 1 84 ? -3.891 5.663 2.891 1.00 96.81 84 LEU A CA 1
ATOM 660 C C . LEU A 1 84 ? -3.888 6.974 3.670 1.00 96.81 84 LEU A C 1
ATOM 662 O O . LEU A 1 84 ? -3.728 6.901 4.884 1.00 96.81 84 LEU A O 1
ATOM 666 N N . SER A 1 85 ? -4.062 8.136 3.022 1.00 94.94 85 SER A N 1
ATOM 667 C CA . SER A 1 85 ? -4.023 9.485 3.630 1.00 94.94 85 SER A CA 1
ATOM 668 C C . SER A 1 85 ? -5.261 9.856 4.433 1.00 94.94 85 SER A C 1
ATOM 670 O O . SER A 1 85 ? -5.264 10.881 5.108 1.00 94.94 85 SER A O 1
ATOM 672 N N . GLU A 1 86 ? -6.294 9.024 4.381 1.00 92.25 86 GLU A N 1
ATOM 673 C CA . GLU A 1 86 ? -7.605 9.314 4.932 1.00 92.25 86 GLU A CA 1
ATOM 674 C C . GLU A 1 86 ? -7.550 9.657 6.433 1.00 92.25 86 GLU A C 1
ATOM 676 O O . GLU A 1 86 ? -7.230 8.796 7.262 1.00 92.25 86 GLU A O 1
ATOM 681 N N . PRO A 1 87 ? -7.829 10.921 6.804 1.00 69.44 87 PRO A N 1
ATOM 682 C CA . PRO A 1 87 ? -7.877 11.327 8.193 1.00 69.44 87 PRO A CA 1
ATOM 683 C C . PRO A 1 87 ? -9.190 10.818 8.787 1.00 69.44 87 PRO A C 1
ATOM 685 O O . PRO A 1 87 ? -10.242 10.892 8.158 1.00 69.44 87 PRO A O 1
ATOM 688 N N . ALA A 1 88 ? -9.134 10.342 10.023 1.00 63.66 88 ALA A N 1
ATOM 689 C CA . ALA A 1 88 ? -10.238 9.738 10.765 1.00 63.66 88 ALA A CA 1
ATOM 690 C C . ALA A 1 88 ? -10.505 8.265 10.435 1.00 63.66 88 ALA A C 1
ATOM 692 O O . ALA A 1 88 ? -10.844 7.860 9.324 1.00 63.66 88 ALA A O 1
ATOM 693 N N . GLY A 1 89 ? -10.456 7.452 11.491 1.00 72.06 89 GLY A N 1
ATOM 694 C CA . GLY A 1 89 ? -10.617 6.010 11.413 1.00 72.06 89 GLY A CA 1
ATOM 695 C C . GLY A 1 89 ? -11.957 5.528 10.858 1.00 72.06 89 GLY A C 1
ATOM 696 O O . GLY A 1 89 ? -12.108 4.322 10.716 1.00 72.06 89 GLY A O 1
ATOM 697 N N . ASN A 1 90 ? -12.912 6.402 10.517 1.00 86.06 90 ASN A N 1
ATOM 698 C CA . ASN A 1 90 ? -14.272 6.077 10.069 1.00 86.06 90 ASN A CA 1
ATOM 699 C C . ASN A 1 90 ? -14.311 5.154 8.842 1.00 86.06 90 ASN A C 1
ATOM 701 O O . ASN A 1 90 ? -15.155 4.256 8.795 1.00 86.06 90 ASN A O 1
ATOM 705 N N . ARG A 1 91 ? -13.353 5.288 7.919 1.00 94.00 91 ARG A N 1
ATOM 706 C CA . ARG A 1 91 ? -13.225 4.456 6.713 1.00 94.00 91 ARG A CA 1
ATOM 707 C C . ARG A 1 91 ? -12.031 3.491 6.775 1.00 94.00 91 ARG A C 1
ATOM 709 O O . ARG A 1 91 ? -11.379 3.233 5.772 1.00 94.00 91 ARG A O 1
ATOM 716 N N . TRP A 1 92 ? -11.783 2.872 7.939 1.00 95.31 92 TRP A N 1
ATOM 717 C CA . TRP A 1 92 ? -10.680 1.902 8.110 1.00 95.31 92 TRP A CA 1
ATOM 718 C C . TRP A 1 92 ? -10.653 0.802 7.041 1.00 95.31 92 TRP A C 1
ATOM 720 O O . TRP A 1 92 ? -9.578 0.332 6.691 1.00 95.31 92 TRP A O 1
ATOM 730 N N . LYS A 1 93 ? -11.814 0.400 6.505 1.00 95.75 93 LYS A N 1
ATOM 731 C CA . LYS A 1 93 ? -11.900 -0.607 5.440 1.00 95.75 93 LYS A CA 1
ATOM 732 C C . LYS A 1 93 ? -11.199 -0.155 4.161 1.00 95.75 93 LYS A C 1
ATOM 734 O O . LYS A 1 93 ? -10.520 -0.964 3.546 1.00 95.75 93 LYS A O 1
ATOM 739 N N . ARG A 1 94 ? -11.324 1.127 3.801 1.00 96.06 94 ARG A N 1
ATOM 740 C CA . ARG A 1 94 ? -10.652 1.714 2.637 1.00 96.06 94 ARG A CA 1
ATOM 741 C C . ARG A 1 94 ? -9.145 1.781 2.855 1.00 96.06 94 ARG A C 1
ATOM 743 O O . ARG A 1 94 ? -8.390 1.379 1.979 1.00 96.06 94 ARG A O 1
ATOM 750 N N . VAL A 1 95 ? -8.718 2.201 4.049 1.00 96.94 95 VAL A N 1
ATOM 751 C CA . VAL A 1 95 ? -7.300 2.190 4.447 1.00 96.94 95 VAL A CA 1
ATOM 752 C C . VAL A 1 95 ? -6.734 0.769 4.374 1.00 96.94 95 VAL A C 1
ATOM 754 O O . VAL A 1 95 ? -5.680 0.554 3.786 1.00 96.94 95 VAL A O 1
ATOM 757 N N . TYR A 1 96 ? -7.451 -0.217 4.916 1.00 97.00 96 TYR A N 1
ATOM 758 C CA . TYR A 1 96 ? -7.027 -1.615 4.892 1.00 97.00 96 TYR A CA 1
ATOM 759 C C . TYR A 1 96 ? -6.976 -2.193 3.474 1.00 97.00 96 TYR A C 1
ATOM 761 O O . TYR A 1 96 ? -5.998 -2.845 3.126 1.00 97.00 96 TYR A O 1
ATOM 769 N N . ALA A 1 97 ? -7.984 -1.927 2.642 1.00 97.00 97 ALA A N 1
ATOM 770 C CA . ALA A 1 97 ? -7.972 -2.331 1.239 1.00 97.00 97 ALA A CA 1
ATOM 771 C C . ALA A 1 97 ? -6.820 -1.662 0.469 1.00 97.00 97 ALA A C 1
ATOM 773 O O . ALA A 1 97 ? -6.176 -2.310 -0.348 1.00 97.00 97 ALA A O 1
ATOM 774 N N . GLY A 1 98 ? -6.500 -0.401 0.785 1.00 97.25 98 GLY A N 1
ATOM 775 C CA . GLY A 1 98 ? -5.307 0.283 0.286 1.00 97.25 98 GLY A CA 1
ATOM 776 C C . GLY A 1 98 ? -4.007 -0.408 0.710 1.00 97.25 98 GLY A C 1
ATOM 777 O O . GLY A 1 98 ? -3.126 -0.592 -0.120 1.00 97.25 98 GLY A O 1
ATOM 778 N N . LEU A 1 99 ? -3.896 -0.858 1.965 1.00 97.69 99 LEU A N 1
ATOM 779 C CA . LEU A 1 99 ? -2.744 -1.640 2.438 1.00 97.69 99 LEU A CA 1
ATOM 780 C C . LEU A 1 99 ? -2.639 -3.006 1.744 1.00 97.69 99 LEU A C 1
ATOM 782 O O . LEU A 1 99 ? -1.541 -3.426 1.395 1.00 97.69 99 LEU A O 1
ATOM 786 N N . ALA A 1 100 ? -3.762 -3.694 1.528 1.00 97.38 100 ALA A N 1
ATOM 787 C CA . ALA A 1 100 ? -3.790 -4.963 0.799 1.00 97.38 100 ALA A CA 1
ATOM 788 C C . ALA A 1 100 ? -3.391 -4.782 -0.675 1.00 97.38 100 ALA A C 1
ATOM 790 O O . ALA A 1 100 ? -2.632 -5.581 -1.216 1.00 97.38 100 ALA A O 1
ATOM 791 N N . LEU A 1 101 ? -3.847 -3.699 -1.311 1.00 97.62 101 LEU A N 1
ATOM 792 C CA . LEU A 1 101 ? -3.417 -3.333 -2.657 1.00 97.62 101 LEU A CA 1
ATOM 793 C C . LEU A 1 101 ? -1.914 -3.028 -2.696 1.00 97.62 101 LEU A C 1
ATOM 795 O O . LEU A 1 101 ? -1.219 -3.551 -3.559 1.00 97.62 101 LEU A O 1
ATOM 799 N N . ALA A 1 102 ? -1.399 -2.246 -1.745 1.00 97.88 102 ALA A N 1
ATOM 800 C CA . ALA A 1 102 ? 0.026 -1.931 -1.649 1.00 97.88 102 ALA A CA 1
ATOM 801 C C . ALA A 1 102 ? 0.892 -3.196 -1.527 1.00 97.88 102 ALA A C 1
ATOM 803 O O . ALA A 1 102 ? 1.884 -3.332 -2.231 1.00 97.88 102 ALA A O 1
ATOM 804 N N . GLU A 1 103 ? 0.489 -4.147 -0.684 1.00 97.56 103 GLU A N 1
ATOM 805 C CA . GLU A 1 103 ? 1.159 -5.444 -0.547 1.00 97.56 103 GLU A CA 1
ATOM 806 C C . GLU A 1 103 ? 1.202 -6.215 -1.872 1.00 97.56 103 GLU A C 1
ATOM 808 O O . GLU A 1 103 ? 2.261 -6.704 -2.263 1.00 97.56 103 GLU A O 1
ATOM 813 N N . LYS A 1 104 ? 0.083 -6.284 -2.601 1.00 97.50 104 LYS A N 1
ATOM 814 C CA . LYS A 1 104 ? 0.037 -6.958 -3.908 1.00 97.50 104 LYS A CA 1
ATOM 815 C C . LYS A 1 104 ? 0.932 -6.276 -4.944 1.00 97.50 104 LYS A C 1
ATOM 817 O O . LYS A 1 104 ? 1.614 -6.964 -5.699 1.00 97.50 104 LYS A O 1
ATOM 822 N N . LEU A 1 105 ? 0.986 -4.944 -4.947 1.00 96.88 105 LEU A N 1
ATOM 823 C CA . LEU A 1 105 ? 1.877 -4.177 -5.825 1.00 96.88 105 LEU A CA 1
ATOM 824 C C . LEU A 1 105 ? 3.357 -4.419 -5.497 1.00 96.88 105 LEU A C 1
ATOM 826 O O . LEU A 1 105 ? 4.165 -4.545 -6.405 1.00 96.88 105 LEU A O 1
ATOM 830 N N . VAL A 1 106 ? 3.706 -4.544 -4.218 1.00 95.88 106 VAL A N 1
ATOM 831 C CA . VAL A 1 106 ? 5.077 -4.852 -3.774 1.00 95.88 106 VAL A CA 1
ATOM 832 C C . VAL A 1 106 ? 5.494 -6.274 -4.163 1.00 95.88 106 VAL A C 1
ATOM 834 O O . VAL A 1 106 ? 6.655 -6.520 -4.482 1.00 95.88 106 VAL A O 1
ATOM 837 N N . GLN A 1 107 ? 4.556 -7.224 -4.147 1.00 95.62 107 GLN A N 1
ATOM 838 C CA . GLN A 1 107 ? 4.830 -8.628 -4.466 1.00 95.62 107 GLN A CA 1
ATOM 839 C C . GLN A 1 107 ? 4.894 -8.912 -5.970 1.00 95.62 107 GLN A C 1
ATOM 841 O O . GLN A 1 107 ? 5.688 -9.759 -6.386 1.00 95.62 107 GLN A O 1
ATOM 846 N N . SER A 1 108 ? 4.032 -8.263 -6.756 1.00 96.69 108 SER A N 1
ATOM 847 C CA . SER A 1 108 ? 3.763 -8.638 -8.151 1.00 96.69 108 SER A CA 1
ATOM 848 C C . SER A 1 108 ? 3.719 -7.464 -9.128 1.00 96.69 108 SER A C 1
ATOM 850 O O . SER A 1 108 ? 3.542 -7.693 -10.320 1.00 96.69 108 SER A O 1
ATOM 852 N N . GLY A 1 109 ? 3.835 -6.222 -8.656 1.00 96.12 109 GLY A N 1
ATOM 853 C CA . GLY A 1 109 ? 3.882 -5.046 -9.522 1.00 96.12 109 GLY A CA 1
ATOM 854 C C . GLY A 1 109 ? 5.215 -4.905 -10.259 1.00 96.12 109 GLY A C 1
ATOM 855 O O . GLY A 1 109 ? 6.200 -5.577 -9.953 1.00 96.12 109 GLY A O 1
ATOM 856 N N . SER A 1 110 ? 5.236 -3.995 -11.232 1.00 96.38 110 SER A N 1
ATOM 857 C CA . SER A 1 110 ? 6.429 -3.644 -12.008 1.00 96.38 110 SER A CA 1
ATOM 858 C C . SER A 1 110 ? 7.572 -3.175 -11.093 1.00 96.38 110 SER A C 1
ATOM 860 O O . SER A 1 110 ? 7.327 -2.339 -10.217 1.00 96.38 110 SER A O 1
ATOM 862 N N . PRO A 1 111 ? 8.822 -3.631 -11.290 1.00 94.94 111 PRO A N 1
ATOM 863 C CA . PRO A 1 111 ? 9.960 -3.201 -10.470 1.00 94.94 111 PRO A CA 1
ATOM 864 C C . PRO A 1 111 ? 10.215 -1.686 -10.550 1.00 94.94 111 PRO A C 1
ATOM 866 O O . PRO A 1 111 ? 10.617 -1.070 -9.565 1.00 94.94 111 PRO A O 1
ATOM 869 N N . GLU A 1 112 ? 9.886 -1.053 -11.677 1.00 96.00 112 GLU A N 1
ATOM 870 C CA . GLU A 1 112 ? 9.969 0.396 -11.886 1.00 96.00 112 GLU A CA 1
ATOM 871 C C . GLU A 1 112 ? 9.099 1.167 -10.888 1.00 96.00 112 GLU A C 1
ATOM 873 O O . GLU A 1 112 ? 9.490 2.237 -10.430 1.00 96.00 112 GLU A O 1
ATOM 878 N N . LEU A 1 113 ? 7.952 0.606 -10.482 1.00 96.12 113 LEU A N 1
ATOM 879 C CA . LEU A 1 113 ? 7.106 1.199 -9.446 1.00 96.12 113 LEU A CA 1
ATOM 880 C C . LEU A 1 113 ? 7.853 1.305 -8.113 1.00 96.12 113 LEU A C 1
ATOM 882 O O . LEU A 1 113 ? 7.721 2.306 -7.408 1.00 96.12 113 LEU A O 1
ATOM 886 N N . MET A 1 114 ? 8.644 0.286 -7.767 1.00 94.62 114 MET A N 1
ATOM 887 C CA . MET A 1 114 ? 9.411 0.264 -6.524 1.00 94.62 114 MET A CA 1
ATOM 888 C C . MET A 1 114 ? 10.591 1.229 -6.570 1.00 94.62 114 MET A C 1
ATOM 890 O O . MET A 1 114 ? 10.833 1.910 -5.576 1.00 94.62 114 MET A O 1
ATOM 894 N N . VAL A 1 115 ? 11.262 1.353 -7.719 1.00 94.69 115 VAL A N 1
ATOM 895 C CA . VAL A 1 115 ? 12.317 2.358 -7.931 1.00 94.69 115 VAL A CA 1
ATOM 896 C C . VAL A 1 115 ? 11.744 3.773 -7.801 1.00 94.69 115 VAL A C 1
ATOM 898 O O . VAL A 1 115 ? 12.239 4.572 -7.013 1.00 94.69 115 VAL A O 1
ATOM 901 N N . GLU A 1 116 ? 10.630 4.071 -8.474 1.00 95.44 116 GLU A N 1
ATOM 902 C CA . GLU A 1 116 ? 9.959 5.377 -8.373 1.00 95.44 116 GLU A CA 1
ATOM 903 C C . GLU A 1 116 ? 9.478 5.683 -6.943 1.00 95.44 116 GLU A C 1
ATOM 905 O O . GLU A 1 116 ? 9.495 6.837 -6.508 1.00 95.44 116 GLU A O 1
ATOM 910 N N . THR A 1 117 ? 9.056 4.654 -6.200 1.00 94.94 117 THR A N 1
ATOM 911 C CA . THR A 1 117 ? 8.662 4.775 -4.787 1.00 94.94 117 THR A CA 1
ATOM 912 C C . THR A 1 117 ? 9.871 5.036 -3.889 1.00 94.94 117 THR A C 1
ATOM 914 O O . THR A 1 117 ? 9.784 5.881 -3.002 1.00 94.94 117 THR A O 1
ATOM 917 N N . ALA A 1 118 ? 10.997 4.358 -4.131 1.00 94.12 118 ALA A N 1
ATOM 918 C CA . ALA A 1 118 ? 12.260 4.559 -3.420 1.00 94.12 118 ALA A CA 1
ATOM 919 C C . ALA A 1 118 ? 12.815 5.977 -3.615 1.00 94.12 118 ALA A C 1
ATOM 921 O O . ALA A 1 118 ? 13.338 6.578 -2.680 1.00 94.12 118 ALA A O 1
ATOM 922 N N . GLU A 1 119 ? 12.652 6.528 -4.816 1.00 94.19 119 GLU A N 1
ATOM 923 C CA . GLU A 1 119 ? 13.018 7.906 -5.149 1.00 94.19 119 GLU A CA 1
ATOM 924 C C . GLU A 1 119 ? 12.006 8.947 -4.639 1.00 94.19 119 GLU A C 1
ATOM 926 O O . GLU A 1 119 ? 12.241 10.149 -4.750 1.00 94.19 119 GLU A O 1
ATOM 931 N N . GLY A 1 120 ? 10.862 8.512 -4.102 1.00 93.31 120 GLY A N 1
ATOM 932 C CA . GLY A 1 120 ? 9.824 9.403 -3.588 1.00 93.31 120 GLY A CA 1
ATOM 933 C C . GLY A 1 120 ? 9.049 10.172 -4.666 1.00 93.31 120 GLY A C 1
ATOM 934 O O . GLY A 1 120 ? 8.436 11.189 -4.348 1.00 93.31 120 GLY A O 1
ATOM 935 N N . ARG A 1 121 ? 9.027 9.710 -5.928 1.00 93.81 121 ARG A N 1
ATOM 936 C CA . ARG A 1 121 ? 8.375 10.436 -7.043 1.00 93.81 121 ARG A CA 1
ATOM 937 C C . ARG A 1 121 ? 6.858 10.574 -6.901 1.00 93.81 121 ARG A C 1
ATOM 939 O O . ARG A 1 121 ? 6.284 11.533 -7.410 1.00 93.81 121 ARG A O 1
ATOM 946 N N . HIS A 1 122 ? 6.200 9.623 -6.236 1.00 91.44 122 HIS A N 1
ATOM 947 C CA . HIS A 1 122 ? 4.736 9.609 -6.096 1.00 91.44 122 HIS A CA 1
ATOM 948 C C . HIS A 1 122 ? 4.282 10.088 -4.716 1.00 91.44 122 HIS A C 1
ATOM 950 O O . HIS A 1 122 ? 3.569 11.086 -4.578 1.00 91.44 122 HIS A O 1
ATOM 956 N N . PHE A 1 123 ? 4.664 9.333 -3.688 1.00 93.75 123 PHE A N 1
ATOM 957 C CA . PHE A 1 123 ? 4.530 9.659 -2.272 1.00 93.75 123 PHE A CA 1
ATOM 958 C C . PHE A 1 123 ? 5.411 8.697 -1.464 1.00 93.75 123 PHE A C 1
ATOM 960 O O . PHE A 1 123 ? 5.687 7.584 -1.915 1.00 93.75 123 PHE A O 1
ATOM 967 N N . ASP A 1 124 ? 5.828 9.101 -0.265 1.00 95.50 124 ASP A N 1
ATOM 968 C CA . ASP A 1 124 ? 6.651 8.260 0.606 1.00 95.50 124 ASP A CA 1
ATOM 969 C C . ASP A 1 124 ? 5.794 7.176 1.288 1.00 95.50 124 ASP A C 1
ATOM 971 O O . ASP A 1 124 ? 5.095 7.409 2.286 1.00 95.50 124 ASP A O 1
ATOM 975 N N . LEU A 1 125 ? 5.823 5.969 0.712 1.00 96.38 125 LEU A N 1
ATOM 976 C CA . LEU A 1 125 ? 5.096 4.814 1.232 1.00 96.38 125 LEU A CA 1
ATOM 977 C C . LEU A 1 125 ? 5.604 4.396 2.617 1.00 96.38 125 LEU A C 1
ATOM 979 O O . LEU A 1 125 ? 4.788 4.096 3.487 1.00 96.38 125 LEU A O 1
ATOM 983 N N . VAL A 1 126 ? 6.916 4.416 2.862 1.00 96.88 126 VAL A N 1
ATOM 984 C CA . VAL A 1 126 ? 7.501 3.982 4.141 1.00 96.88 126 VAL A CA 1
ATOM 985 C C . VAL A 1 126 ? 7.074 4.918 5.266 1.00 96.88 126 VAL A C 1
ATOM 987 O O . VAL A 1 126 ? 6.607 4.459 6.315 1.00 96.88 126 VAL A O 1
ATOM 990 N N . GLN A 1 127 ? 7.157 6.228 5.032 1.00 96.44 127 GLN A N 1
ATOM 991 C CA . GLN A 1 127 ? 6.672 7.229 5.972 1.00 96.44 127 GLN A CA 1
ATOM 992 C C . GLN A 1 127 ? 5.178 7.036 6.241 1.00 96.44 127 GLN A C 1
ATOM 994 O O . GLN A 1 127 ? 4.763 7.005 7.404 1.00 96.44 127 GLN A O 1
ATOM 999 N N . ARG A 1 128 ? 4.359 6.827 5.201 1.00 97.19 128 ARG A N 1
ATOM 1000 C CA . ARG A 1 128 ? 2.920 6.616 5.398 1.00 97.19 128 ARG A CA 1
ATOM 1001 C C . ARG A 1 128 ? 2.616 5.358 6.213 1.00 97.19 128 ARG A C 1
ATOM 1003 O O . ARG A 1 128 ? 1.745 5.408 7.083 1.00 97.19 128 ARG A O 1
ATOM 1010 N N . LEU A 1 129 ? 3.332 4.259 5.980 1.00 97.44 129 LEU A N 1
ATOM 1011 C CA . LEU A 1 129 ? 3.171 3.024 6.750 1.00 97.44 129 LEU A CA 1
ATOM 1012 C C . LEU A 1 129 ? 3.516 3.230 8.231 1.00 97.44 129 LEU A C 1
ATOM 1014 O O . LEU A 1 129 ? 2.754 2.782 9.086 1.00 97.44 129 LEU A O 1
ATOM 1018 N N . SER A 1 130 ? 4.573 3.986 8.545 1.00 97.38 130 SER A N 1
ATOM 1019 C CA . SER A 1 130 ? 4.943 4.313 9.934 1.00 97.38 130 SER A CA 1
ATOM 1020 C C . SER A 1 130 ? 3.842 5.067 10.698 1.00 97.38 130 SER A C 1
ATOM 1022 O O . SER A 1 130 ? 3.607 4.822 11.885 1.00 97.38 130 SER A O 1
ATOM 1024 N N . PHE A 1 131 ? 3.090 5.935 10.013 1.00 96.69 131 PHE A N 1
ATOM 1025 C CA . PHE A 1 131 ? 1.937 6.606 10.613 1.00 96.69 131 PHE A CA 1
ATOM 1026 C C . PHE A 1 131 ? 0.775 5.633 10.845 1.00 96.69 131 PHE A C 1
ATOM 1028 O O . PHE A 1 131 ? 0.086 5.711 11.864 1.00 96.69 131 PHE A O 1
ATOM 1035 N N . LEU A 1 132 ? 0.569 4.681 9.932 1.00 97.06 132 LEU A N 1
ATOM 1036 C CA . LEU A 1 132 ? -0.489 3.674 10.042 1.00 97.06 132 LEU A CA 1
ATOM 1037 C C . LEU A 1 132 ? -0.200 2.590 11.096 1.00 97.06 132 LEU A C 1
ATOM 1039 O O . LEU A 1 132 ? -1.144 2.031 11.655 1.00 97.06 132 LEU A O 1
ATOM 1043 N N . GLU A 1 133 ? 1.059 2.344 11.463 1.00 97.31 133 GLU A N 1
ATOM 1044 C CA . GLU A 1 133 ? 1.413 1.517 12.635 1.00 97.31 133 GLU A CA 1
ATOM 1045 C C . GLU A 1 133 ? 0.837 2.075 13.944 1.00 97.31 133 GLU A C 1
ATOM 1047 O O . GLU A 1 133 ? 0.523 1.327 14.873 1.00 97.31 133 GLU A O 1
ATOM 1052 N N . HIS A 1 134 ? 0.627 3.389 13.992 1.00 96.31 134 HIS A N 1
ATOM 1053 C CA . HIS A 1 134 ? 0.046 4.091 15.127 1.00 96.31 134 HIS A CA 1
ATOM 1054 C C . HIS A 1 134 ? -1.434 4.418 14.916 1.00 96.31 134 HIS A C 1
ATOM 1056 O O . HIS A 1 134 ? -2.022 5.093 15.751 1.00 96.31 134 HIS A O 1
ATOM 1062 N N . PHE A 1 135 ? -2.082 3.889 13.872 1.00 95.56 135 PHE A N 1
ATOM 1063 C CA . PHE A 1 135 ? -3.481 4.176 13.535 1.00 95.56 135 PHE A CA 1
ATOM 1064 C C . PHE A 1 135 ? -4.417 4.030 14.743 1.00 95.56 135 PHE A C 1
ATOM 1066 O O . PHE A 1 135 ? -4.371 3.017 15.439 1.00 95.56 135 PHE A O 1
ATOM 1073 N N . GLU A 1 136 ? -5.272 5.016 15.010 1.00 94.19 136 GLU A N 1
ATOM 1074 C CA . GLU A 1 136 ? -6.188 5.007 16.156 1.00 94.19 136 GLU A CA 1
ATOM 1075 C C . GLU A 1 136 ? -7.646 5.032 15.710 1.00 94.19 136 GLU A C 1
ATOM 1077 O O . GLU A 1 136 ? -8.056 5.841 14.876 1.00 94.19 136 GLU A O 1
ATOM 1082 N N . ARG A 1 137 ? -8.456 4.146 16.300 1.00 92.69 137 ARG A N 1
ATOM 1083 C CA . ARG A 1 137 ? -9.909 4.165 16.138 1.00 92.69 137 ARG A CA 1
ATOM 1084 C C . ARG A 1 137 ? -10.573 3.856 17.474 1.00 92.69 137 ARG A C 1
ATOM 1086 O O . ARG A 1 137 ? -10.511 2.736 17.969 1.00 92.69 137 ARG A O 1
ATOM 1093 N N . SER A 1 138 ? -11.263 4.847 18.033 1.00 90.75 138 SER A N 1
ATOM 1094 C CA . SER A 1 138 ? -11.932 4.735 19.336 1.00 90.75 138 SER A CA 1
ATOM 1095 C C . SER A 1 138 ? -13.097 3.739 19.340 1.00 90.75 138 SER A C 1
ATOM 1097 O O . SER A 1 138 ? -13.339 3.085 20.350 1.00 90.75 138 SER A O 1
ATOM 1099 N N . SER A 1 139 ? -13.802 3.596 18.214 1.00 94.19 139 SER A N 1
ATOM 1100 C CA . SER A 1 139 ? -15.019 2.779 18.117 1.00 94.19 139 SER A CA 1
ATOM 1101 C C . SER A 1 139 ? -14.783 1.287 17.874 1.00 94.19 139 SER A C 1
ATOM 1103 O O . SER A 1 139 ? -15.664 0.489 18.178 1.00 94.19 139 SER A O 1
ATOM 1105 N N . ASP A 1 140 ? -13.632 0.894 17.318 1.00 95.44 140 ASP A N 1
ATOM 1106 C CA . ASP A 1 140 ? -13.375 -0.489 16.895 1.00 95.44 140 ASP A CA 1
ATOM 1107 C C . ASP A 1 140 ? -11.890 -0.855 17.049 1.00 95.44 140 ASP A C 1
ATOM 1109 O O . ASP A 1 140 ? -11.054 -0.580 16.182 1.00 95.44 140 ASP A O 1
ATOM 1113 N N . ARG A 1 141 ? -11.564 -1.498 18.179 1.00 95.94 141 ARG A N 1
ATOM 1114 C CA . ARG A 1 141 ? -10.204 -1.962 18.495 1.00 95.94 141 ARG A CA 1
ATOM 1115 C C . ARG A 1 141 ? -9.731 -3.092 17.581 1.00 95.94 141 ARG A C 1
ATOM 1117 O O . ARG A 1 141 ? -8.529 -3.219 17.358 1.00 95.94 141 ARG A O 1
ATOM 1124 N N . THR A 1 142 ? -10.645 -3.897 17.045 1.00 96.25 142 THR A N 1
ATOM 1125 C CA . THR A 1 142 ? -10.300 -4.999 16.142 1.00 96.25 142 THR A CA 1
ATOM 1126 C C . THR A 1 142 ? -9.817 -4.444 14.812 1.00 96.25 142 THR A C 1
ATOM 1128 O O . THR A 1 142 ? -8.725 -4.792 14.367 1.00 96.25 142 THR A O 1
ATOM 1131 N N . ALA A 1 143 ? -10.577 -3.514 14.228 1.00 95.31 143 ALA A N 1
ATOM 1132 C CA . ALA A 1 143 ? -10.176 -2.801 13.021 1.00 95.31 143 ALA A CA 1
ATOM 1133 C C . ALA A 1 143 ? -8.853 -2.049 13.202 1.00 95.31 143 ALA A C 1
ATOM 1135 O O . ALA A 1 143 ? -7.980 -2.113 12.338 1.00 95.31 143 ALA A O 1
ATOM 1136 N N . GLN A 1 144 ? -8.681 -1.383 14.349 1.00 95.81 144 GLN A N 1
ATOM 1137 C CA . GLN A 1 144 ? -7.431 -0.712 14.693 1.00 95.81 144 GLN A CA 1
ATOM 1138 C C . GLN A 1 144 ? -6.241 -1.680 14.643 1.00 95.81 144 GLN A C 1
ATOM 1140 O O . GLN A 1 144 ? -5.265 -1.427 13.940 1.00 95.81 144 GLN A O 1
ATOM 1145 N N . ASN A 1 145 ? -6.325 -2.803 15.359 1.00 96.94 145 ASN A N 1
ATOM 1146 C CA . ASN A 1 145 ? -5.246 -3.790 15.403 1.00 96.94 145 ASN A CA 1
ATOM 1147 C C . ASN A 1 145 ? -4.964 -4.404 14.028 1.00 96.94 145 ASN A C 1
ATOM 1149 O O . ASN A 1 145 ? -3.813 -4.695 13.715 1.00 96.94 145 ASN A O 1
ATOM 1153 N N . LEU A 1 146 ? -6.001 -4.598 13.215 1.00 96.56 146 LEU A N 1
ATOM 1154 C CA . LEU A 1 146 ? -5.895 -5.165 11.876 1.00 96.56 146 LEU A CA 1
ATOM 1155 C C . LEU A 1 146 ? -5.130 -4.232 10.922 1.00 96.56 146 LEU A C 1
ATOM 1157 O O . LEU A 1 146 ? -4.206 -4.689 10.252 1.00 96.56 146 LEU A O 1
ATOM 1161 N N . VAL A 1 147 ? -5.428 -2.928 10.933 1.00 96.88 147 VAL A N 1
ATOM 1162 C CA . VAL A 1 147 ? -4.670 -1.920 10.166 1.00 96.88 147 VAL A CA 1
ATOM 1163 C C . VAL A 1 147 ? -3.222 -1.835 10.653 1.00 96.88 147 VAL A C 1
ATOM 1165 O O . VAL A 1 147 ? -2.310 -1.937 9.837 1.00 96.88 147 VAL A O 1
ATOM 1168 N N . ARG A 1 148 ? -2.996 -1.733 11.972 1.00 97.56 148 ARG A N 1
ATOM 1169 C CA . ARG A 1 148 ? -1.642 -1.624 12.549 1.00 97.56 148 ARG A CA 1
ATOM 1170 C C . ARG A 1 148 ? -0.763 -2.823 12.206 1.00 97.56 148 ARG A C 1
ATOM 1172 O O . ARG A 1 148 ? 0.358 -2.649 11.744 1.00 97.56 148 ARG A O 1
ATOM 1179 N N . LYS A 1 149 ? -1.282 -4.043 12.399 1.00 98.31 149 LYS A N 1
ATOM 1180 C CA . LYS A 1 149 ? -0.552 -5.281 12.084 1.00 98.31 149 LYS A CA 1
ATOM 1181 C C . LYS A 1 149 ? -0.211 -5.370 10.601 1.00 98.31 149 LYS A C 1
ATOM 1183 O O . LYS A 1 149 ? 0.906 -5.746 10.268 1.00 98.31 149 LYS A O 1
ATOM 1188 N N . LYS A 1 150 ? -1.155 -5.015 9.722 1.00 98.06 150 LYS A N 1
ATOM 1189 C CA . LYS A 1 150 ? -0.935 -5.052 8.273 1.00 98.06 150 LYS A CA 1
ATOM 1190 C C . LYS A 1 150 ? 0.095 -4.013 7.828 1.00 98.06 150 LYS A C 1
ATOM 1192 O O . LYS A 1 150 ? 0.965 -4.350 7.038 1.00 98.06 150 LYS A O 1
ATOM 1197 N N . ALA A 1 151 ? 0.032 -2.794 8.365 1.00 98.12 151 ALA A N 1
ATOM 1198 C CA . ALA A 1 151 ? 1.005 -1.742 8.077 1.00 98.12 151 ALA A CA 1
ATOM 1199 C C . ALA A 1 151 ? 2.419 -2.118 8.549 1.00 98.12 151 ALA A C 1
ATOM 1201 O O . ALA A 1 151 ? 3.362 -1.973 7.780 1.00 98.12 151 ALA A O 1
ATOM 1202 N N . ALA A 1 152 ? 2.550 -2.659 9.767 1.00 98.44 152 ALA A N 1
ATOM 1203 C CA . ALA A 1 152 ? 3.833 -3.107 10.309 1.00 98.44 152 ALA A CA 1
ATOM 1204 C C . ALA A 1 152 ? 4.452 -4.242 9.475 1.00 98.44 152 ALA A C 1
ATOM 1206 O O . ALA A 1 152 ? 5.632 -4.187 9.142 1.00 98.44 152 ALA A O 1
ATOM 1207 N N . ALA A 1 153 ? 3.647 -5.246 9.102 1.00 98.25 153 ALA A N 1
ATOM 1208 C CA . ALA A 1 153 ? 4.097 -6.339 8.241 1.00 98.25 153 ALA A CA 1
ATOM 1209 C C . ALA A 1 153 ? 4.546 -5.818 6.869 1.00 98.25 153 ALA A C 1
ATOM 1211 O O . ALA A 1 153 ? 5.668 -6.071 6.450 1.00 98.25 153 ALA A O 1
ATOM 1212 N N . LEU A 1 154 ? 3.713 -4.999 6.220 1.00 98.06 154 LEU A N 1
ATOM 1213 C CA . LEU A 1 154 ? 4.039 -4.444 4.911 1.00 98.06 154 LEU A CA 1
ATOM 1214 C C . LEU A 1 154 ? 5.293 -3.559 4.948 1.00 98.06 154 LEU A C 1
ATOM 1216 O O . LEU A 1 154 ? 6.093 -3.584 4.020 1.00 98.06 154 LEU A O 1
ATOM 1220 N N . ARG A 1 155 ? 5.505 -2.786 6.018 1.00 98.00 155 ARG A N 1
ATOM 1221 C CA . ARG A 1 155 ? 6.720 -1.977 6.168 1.00 98.00 155 ARG A CA 1
ATOM 1222 C C . ARG A 1 155 ? 7.970 -2.846 6.293 1.00 98.00 155 ARG A C 1
ATOM 1224 O O . ARG A 1 155 ? 8.994 -2.489 5.713 1.00 98.00 155 ARG A O 1
ATOM 1231 N N . ALA A 1 156 ? 7.887 -3.961 7.020 1.00 97.88 156 ALA A N 1
ATOM 1232 C CA . ALA A 1 156 ? 8.990 -4.911 7.145 1.00 97.88 156 ALA A CA 1
ATOM 1233 C C . ALA A 1 156 ? 9.399 -5.511 5.787 1.00 97.88 156 ALA A C 1
ATOM 1235 O O . ALA A 1 156 ? 10.580 -5.777 5.591 1.00 97.88 156 ALA A O 1
ATOM 1236 N N . ASP A 1 157 ? 8.458 -5.638 4.847 1.00 96.25 157 ASP A N 1
ATOM 1237 C CA . ASP A 1 157 ? 8.729 -6.116 3.485 1.00 96.25 157 ASP A CA 1
ATOM 1238 C C . ASP A 1 157 ? 9.242 -4.999 2.557 1.00 96.25 157 ASP A C 1
ATOM 1240 O O . ASP A 1 157 ? 10.177 -5.196 1.779 1.00 96.25 157 ASP A O 1
ATOM 1244 N N . VAL A 1 158 ? 8.649 -3.803 2.638 1.00 95.69 158 VAL A N 1
ATOM 1245 C CA . VAL A 1 158 ? 8.951 -2.676 1.737 1.00 95.69 158 VAL A CA 1
ATOM 1246 C C . VAL A 1 158 ? 10.313 -2.046 2.022 1.00 95.69 158 VAL A C 1
ATOM 1248 O O . VAL A 1 158 ? 11.017 -1.673 1.085 1.00 95.69 158 VAL A O 1
ATOM 1251 N N . VAL A 1 159 ? 10.707 -1.907 3.293 1.00 96.50 159 VAL A N 1
ATOM 1252 C CA . VAL A 1 159 ? 11.960 -1.221 3.658 1.00 96.50 159 VAL A CA 1
ATOM 1253 C C . VAL A 1 159 ? 13.198 -1.924 3.079 1.00 96.50 159 VAL A C 1
ATOM 1255 O O . VAL A 1 159 ? 13.972 -1.246 2.400 1.00 96.50 159 VAL A O 1
ATOM 1258 N N . PRO A 1 160 ? 13.391 -3.248 3.251 1.00 95.56 160 PRO A N 1
ATOM 1259 C CA . PRO A 1 160 ? 14.517 -3.952 2.636 1.00 95.56 160 PRO A CA 1
ATOM 1260 C C . PRO A 1 160 ? 14.485 -3.892 1.106 1.00 95.56 160 PRO A C 1
ATOM 1262 O O . PRO A 1 160 ? 15.531 -3.782 0.466 1.00 95.56 160 PRO A O 1
ATOM 1265 N N . LEU A 1 161 ? 13.290 -3.931 0.509 1.00 92.56 161 LEU A N 1
ATOM 1266 C CA . LEU A 1 161 ? 13.120 -3.880 -0.943 1.00 92.56 161 LEU A CA 1
ATOM 1267 C C . LEU A 1 161 ? 13.558 -2.530 -1.533 1.00 92.56 161 LEU A C 1
ATOM 1269 O O . LEU A 1 161 ? 14.212 -2.481 -2.570 1.00 92.56 161 LEU A O 1
ATOM 1273 N N . ILE A 1 162 ? 13.242 -1.432 -0.846 1.00 93.06 162 ILE A N 1
ATOM 1274 C CA . ILE A 1 162 ? 13.691 -0.089 -1.230 1.00 93.06 162 ILE A CA 1
ATOM 1275 C C . ILE A 1 162 ? 15.202 0.069 -1.002 1.00 93.06 162 ILE A C 1
ATOM 1277 O O . ILE A 1 162 ? 15.900 0.597 -1.864 1.00 93.06 162 ILE A O 1
ATOM 1281 N N . GLN A 1 163 ? 15.733 -0.431 0.120 1.00 92.81 163 GLN A N 1
ATOM 1282 C CA . GLN A 1 163 ? 17.166 -0.348 0.445 1.00 92.81 163 GLN A CA 1
ATOM 1283 C C . GLN A 1 163 ? 18.057 -1.157 -0.507 1.00 92.81 163 GLN A C 1
ATOM 1285 O O . GLN A 1 163 ? 19.198 -0.775 -0.748 1.00 92.81 163 GLN A O 1
ATOM 1290 N N . SER A 1 164 ? 17.540 -2.252 -1.066 1.00 90.00 164 SER A N 1
ATOM 1291 C CA . SER A 1 164 ? 18.230 -3.073 -2.073 1.00 90.00 164 SER A CA 1
ATOM 1292 C C . SER A 1 164 ? 18.158 -2.495 -3.494 1.00 90.00 164 SER A C 1
ATOM 1294 O O . SER A 1 164 ? 18.608 -3.133 -4.442 1.00 90.00 164 SER A O 1
ATOM 1296 N N . GLY A 1 165 ? 17.618 -1.281 -3.665 1.00 82.75 165 GLY A N 1
ATOM 1297 C CA . GLY A 1 165 ? 17.543 -0.606 -4.962 1.00 82.75 165 GLY A CA 1
ATOM 1298 C C . GLY A 1 165 ? 16.482 -1.186 -5.897 1.00 82.75 165 GLY A C 1
ATOM 1299 O O . GLY A 1 165 ? 16.612 -1.068 -7.111 1.00 82.75 165 GLY A O 1
ATOM 1300 N N . GLY A 1 166 ? 15.455 -1.855 -5.358 1.00 69.81 166 GLY A N 1
ATOM 1301 C CA . GLY A 1 166 ? 14.384 -2.459 -6.155 1.00 69.81 166 GLY A CA 1
ATOM 1302 C C . GLY A 1 166 ? 14.822 -3.659 -7.000 1.00 69.81 166 GLY A C 1
ATOM 1303 O O . GLY A 1 166 ? 13.988 -4.239 -7.695 1.00 69.81 166 GLY A O 1
ATOM 1304 N N . LEU A 1 167 ? 16.093 -4.073 -6.915 1.00 69.31 167 LEU A N 1
ATOM 1305 C CA . LEU A 1 167 ? 16.615 -5.259 -7.583 1.00 69.31 167 LEU A CA 1
ATOM 1306 C C . LEU A 1 167 ? 16.211 -6.502 -6.786 1.00 69.31 167 LEU A C 1
ATOM 1308 O O . LEU A 1 167 ? 17.010 -7.176 -6.138 1.00 69.31 167 LEU A O 1
ATOM 1312 N N . ARG A 1 168 ? 14.912 -6.792 -6.790 1.00 65.44 168 ARG A N 1
ATOM 1313 C CA . ARG A 1 168 ? 14.447 -8.119 -6.423 1.00 65.44 168 ARG A CA 1
ATOM 1314 C C . ARG A 1 168 ? 14.855 -8.995 -7.597 1.00 65.44 168 ARG A C 1
ATOM 1316 O O . ARG A 1 168 ? 14.218 -8.931 -8.647 1.00 65.44 168 ARG A O 1
ATOM 1323 N N . GLU A 1 169 ? 15.925 -9.772 -7.428 1.00 63.22 169 GLU A N 1
ATOM 1324 C CA . GLU A 1 169 ? 16.127 -10.947 -8.274 1.00 63.22 169 GLU A CA 1
ATOM 1325 C C . GLU A 1 169 ? 14.762 -11.641 -8.331 1.00 63.22 169 GLU A C 1
ATOM 1327 O O . GLU A 1 169 ? 14.166 -11.870 -7.262 1.00 63.22 169 GLU A O 1
ATOM 1332 N N . PRO A 1 170 ? 14.178 -11.808 -9.537 1.00 56.41 170 PRO A N 1
ATOM 1333 C CA . PRO A 1 170 ? 12.854 -12.373 -9.694 1.00 56.41 170 PRO A CA 1
ATOM 1334 C C . PRO A 1 170 ? 12.786 -13.599 -8.813 1.00 56.41 170 PRO A C 1
ATOM 1336 O O . PRO A 1 170 ? 13.754 -14.349 -8.727 1.00 56.41 170 PRO A O 1
ATOM 1339 N N . TRP A 1 171 ? 11.668 -13.788 -8.129 1.00 55.12 171 TRP A N 1
ATOM 1340 C CA . TRP A 1 171 ? 11.445 -14.949 -7.281 1.00 55.12 171 TRP A CA 1
ATOM 1341 C C . TRP A 1 171 ? 11.270 -16.195 -8.164 1.00 55.12 171 TRP A C 1
ATOM 1343 O O . TRP A 1 171 ? 10.272 -16.900 -8.072 1.00 55.12 171 TRP A O 1
ATOM 1353 N N . GLY A 1 172 ? 12.233 -16.466 -9.051 1.00 53.03 172 GLY A N 1
ATOM 1354 C CA . GLY A 1 172 ? 12.698 -17.799 -9.331 1.00 53.03 172 GLY A CA 1
ATOM 1355 C C . GLY A 1 172 ? 13.068 -18.344 -7.975 1.00 53.03 172 GLY A C 1
ATOM 1356 O O . GLY A 1 172 ? 14.105 -18.010 -7.405 1.00 53.03 172 GLY A O 1
ATOM 1357 N N . GLY A 1 173 ? 12.121 -19.087 -7.407 1.00 52.12 173 GLY A N 1
ATOM 1358 C CA . GLY A 1 173 ? 12.401 -19.883 -6.243 1.00 52.12 173 GLY A CA 1
ATOM 1359 C C . GLY A 1 173 ? 13.729 -20.581 -6.474 1.00 52.12 173 GLY A C 1
ATOM 1360 O O . GLY A 1 173 ? 14.075 -20.944 -7.601 1.00 52.12 173 GLY A O 1
ATOM 1361 N N . ASP A 1 174 ? 14.442 -20.787 -5.385 1.00 48.59 174 ASP A N 1
ATOM 1362 C CA . ASP A 1 174 ? 15.310 -21.934 -5.222 1.00 48.59 174 ASP A CA 1
ATOM 1363 C C . ASP A 1 174 ? 14.460 -23.199 -5.523 1.00 48.59 174 ASP A C 1
ATOM 1365 O O . ASP A 1 174 ? 14.129 -24.001 -4.653 1.00 48.59 174 ASP A O 1
ATOM 1369 N N . MET A 1 175 ? 14.098 -23.419 -6.792 1.00 59.19 175 MET A N 1
ATOM 1370 C CA . MET A 1 175 ? 14.093 -24.718 -7.434 1.00 59.19 175 MET A CA 1
ATOM 1371 C C . MET A 1 175 ? 15.564 -25.101 -7.467 1.00 59.19 175 MET A C 1
ATOM 1373 O O . MET A 1 175 ? 16.236 -25.145 -8.487 1.00 59.19 175 MET A O 1
ATOM 1377 N N . LYS A 1 176 ? 16.074 -25.327 -6.257 1.00 56.97 176 LYS A N 1
ATOM 1378 C CA . LYS A 1 176 ? 17.164 -26.213 -5.991 1.00 56.97 176 LYS A CA 1
ATOM 1379 C C . LYS A 1 176 ? 16.725 -27.485 -6.665 1.00 56.97 176 LYS A C 1
ATOM 1381 O O . LYS A 1 176 ? 15.837 -28.180 -6.166 1.00 56.97 176 LYS A O 1
ATOM 1386 N N . ASP A 1 177 ? 17.284 -27.703 -7.842 1.00 55.06 177 ASP A N 1
ATOM 1387 C CA . ASP A 1 177 ? 17.254 -28.956 -8.554 1.00 55.06 177 ASP A CA 1
ATOM 1388 C C . ASP A 1 177 ? 17.818 -30.004 -7.598 1.00 55.06 177 ASP A C 1
ATOM 1390 O O . ASP A 1 177 ? 18.984 -30.379 -7.625 1.00 55.06 177 ASP A O 1
ATOM 1394 N N . ASN A 1 178 ? 16.956 -30.504 -6.718 1.00 53.66 178 ASN A N 1
ATOM 1395 C CA . ASN A 1 178 ? 17.167 -31.699 -5.930 1.00 53.66 178 ASN A CA 1
ATOM 1396 C C . ASN A 1 178 ? 16.896 -32.914 -6.830 1.00 53.66 178 ASN A C 1
ATOM 1398 O O . ASN A 1 178 ? 16.393 -33.943 -6.381 1.00 53.66 178 ASN A O 1
ATOM 1402 N N . LEU A 1 179 ? 17.281 -32.806 -8.110 1.00 53.69 179 LEU A N 1
ATOM 1403 C CA . LEU A 1 179 ? 17.660 -33.912 -8.976 1.00 53.69 179 LEU A CA 1
ATOM 1404 C C . LEU A 1 179 ? 18.968 -34.493 -8.419 1.00 53.69 179 LEU A C 1
ATOM 1406 O O . LEU A 1 179 ? 20.021 -34.503 -9.053 1.00 53.69 179 LEU A O 1
ATOM 1410 N N . SER A 1 180 ? 18.869 -34.989 -7.185 1.00 56.81 180 SER A N 1
ATOM 1411 C CA . SER A 1 180 ? 19.736 -36.004 -6.628 1.00 56.81 180 SER A CA 1
ATOM 1412 C C . SER A 1 180 ? 19.565 -37.224 -7.522 1.00 56.81 180 SER A C 1
ATOM 1414 O O . SER A 1 180 ? 18.656 -38.041 -7.368 1.00 56.81 180 SER A O 1
ATOM 1416 N N . THR A 1 181 ? 20.403 -37.261 -8.552 1.00 57.66 181 THR A N 1
ATOM 1417 C CA . THR A 1 181 ? 20.592 -38.410 -9.418 1.00 57.66 181 THR A CA 1
ATOM 1418 C C . THR A 1 181 ? 20.960 -39.586 -8.527 1.00 57.66 181 THR A C 1
ATOM 1420 O O . THR A 1 181 ? 21.981 -39.585 -7.840 1.00 57.66 181 THR A O 1
ATOM 1423 N N . CYS A 1 182 ? 20.080 -40.580 -8.512 1.00 49.59 182 CYS A N 1
ATOM 1424 C CA . CYS A 1 182 ? 20.266 -41.825 -7.801 1.00 49.59 182 CYS A CA 1
ATOM 1425 C C . CYS A 1 182 ? 21.453 -42.583 -8.413 1.00 49.59 182 CYS A C 1
ATOM 1427 O O . CYS A 1 182 ? 21.291 -43.305 -9.395 1.00 49.59 182 CYS A O 1
ATOM 1429 N N . SER A 1 183 ? 22.636 -42.472 -7.812 1.00 57.66 183 SER A N 1
ATOM 1430 C CA . SER A 1 183 ? 23.624 -43.548 -7.901 1.00 57.66 183 SER A CA 1
ATOM 1431 C C . SER A 1 183 ? 23.099 -44.724 -7.072 1.00 57.66 183 SER A C 1
ATOM 1433 O O . SER A 1 183 ? 22.819 -44.549 -5.881 1.00 57.66 183 SER A O 1
ATOM 1435 N N . PRO A 1 184 ? 22.908 -45.916 -7.656 1.00 58.44 184 PRO A N 1
ATOM 1436 C CA . PRO A 1 184 ? 22.403 -47.049 -6.912 1.00 58.44 184 PRO A CA 1
ATOM 1437 C C . PRO A 1 184 ? 23.534 -47.702 -6.104 1.00 58.44 184 PRO A C 1
ATOM 1439 O O . PRO A 1 184 ? 24.669 -47.791 -6.562 1.00 58.44 184 PRO A O 1
ATOM 1442 N N . LYS A 1 185 ? 23.133 -48.306 -4.976 1.00 52.19 185 LYS A N 1
ATOM 1443 C CA . LYS A 1 185 ? 23.671 -49.573 -4.447 1.00 52.19 185 LYS A CA 1
ATOM 1444 C C . LYS A 1 185 ? 24.965 -49.507 -3.620 1.00 52.19 185 LYS A C 1
ATOM 1446 O O . LYS A 1 185 ? 26.043 -49.681 -4.159 1.00 52.19 185 LYS A O 1
ATOM 1451 N N . THR A 1 186 ? 24.814 -49.501 -2.290 1.00 50.56 186 THR A N 1
ATOM 1452 C CA . THR A 1 186 ? 25.300 -50.605 -1.427 1.00 50.56 186 THR A CA 1
ATOM 1453 C C . THR A 1 186 ? 24.682 -50.514 -0.032 1.00 50.56 186 THR A C 1
ATOM 1455 O O . THR A 1 186 ? 24.657 -49.453 0.581 1.00 50.56 186 THR A O 1
ATOM 1458 N N . ALA A 1 187 ? 24.149 -51.636 0.449 1.00 64.00 187 ALA A N 1
ATOM 1459 C CA . ALA A 1 187 ? 23.579 -51.788 1.781 1.00 64.00 187 ALA A CA 1
ATOM 1460 C C . ALA A 1 187 ? 24.670 -51.793 2.864 1.00 64.00 187 ALA A C 1
ATOM 1462 O O . ALA A 1 187 ? 25.699 -52.439 2.677 1.00 64.00 187 ALA A O 1
ATOM 1463 N N . SER A 1 188 ? 24.417 -51.144 4.002 1.00 50.03 188 SER A N 1
ATOM 1464 C CA . SER A 1 188 ? 24.940 -51.500 5.336 1.00 50.03 188 SER A CA 1
ATOM 1465 C C . SER A 1 188 ? 24.230 -50.631 6.383 1.00 50.03 188 SER A C 1
ATOM 1467 O O . SER A 1 188 ? 24.173 -49.418 6.238 1.00 50.03 188 SER A O 1
ATOM 1469 N N . THR A 1 189 ? 23.413 -51.219 7.257 1.00 50.59 189 THR A N 1
ATOM 1470 C CA . THR A 1 189 ? 23.774 -51.743 8.592 1.00 50.59 189 THR A CA 1
ATOM 1471 C C . THR A 1 189 ? 23.799 -50.642 9.660 1.00 50.59 189 THR A C 1
ATOM 1473 O O . THR A 1 189 ? 24.716 -49.838 9.736 1.00 50.59 189 THR A O 1
ATOM 1476 N N . THR A 1 190 ? 22.729 -50.644 10.459 1.00 58.91 190 THR A N 1
ATOM 1477 C CA . THR A 1 190 ? 22.653 -50.434 11.916 1.00 58.91 190 THR A CA 1
ATOM 1478 C C . THR A 1 190 ? 23.813 -49.699 12.612 1.00 58.91 190 THR A C 1
ATOM 1480 O O . THR A 1 190 ? 24.914 -50.236 12.702 1.00 58.91 190 THR A O 1
ATOM 1483 N N . SER A 1 191 ? 23.515 -48.592 13.308 1.00 53.97 191 SER A N 1
ATOM 1484 C CA . SER A 1 191 ? 23.451 -48.495 14.790 1.00 53.97 191 SER A CA 1
ATOM 1485 C C . SER A 1 191 ? 23.807 -47.092 15.334 1.00 53.97 191 SER A C 1
ATOM 1487 O O . SER A 1 191 ? 24.647 -46.389 14.788 1.00 53.97 191 SER A O 1
ATOM 1489 N N . THR A 1 192 ? 23.233 -46.802 16.509 1.00 44.03 192 THR A N 1
ATOM 1490 C CA . THR A 1 192 ? 23.852 -46.099 17.656 1.00 44.03 192 THR A CA 1
ATOM 1491 C C . THR A 1 192 ? 23.723 -44.574 17.784 1.00 44.03 192 THR A C 1
ATOM 1493 O O . THR A 1 192 ? 24.222 -43.778 16.998 1.00 44.03 192 THR A O 1
ATOM 1496 N N . LEU A 1 193 ? 23.082 -44.211 18.900 1.00 65.19 193 LEU A N 1
ATOM 1497 C CA . LEU A 1 193 ? 23.039 -42.916 19.575 1.00 65.19 193 LEU A CA 1
ATOM 1498 C C . LEU A 1 193 ? 24.429 -42.500 20.081 1.00 65.19 193 LEU A C 1
ATOM 1500 O O . LEU A 1 193 ? 25.042 -43.287 20.791 1.00 65.19 193 LEU A O 1
ATOM 1504 N N . THR A 1 194 ? 24.827 -41.241 19.890 1.00 48.72 194 THR A N 1
ATOM 1505 C CA . THR A 1 194 ? 25.635 -40.490 20.871 1.00 48.72 194 THR A CA 1
ATOM 1506 C C . THR A 1 194 ? 25.536 -38.989 20.613 1.00 48.72 194 THR A C 1
ATOM 1508 O O . THR A 1 194 ? 25.760 -38.519 19.501 1.00 48.72 194 THR A O 1
ATOM 1511 N N . SER A 1 195 ? 25.220 -38.259 21.681 1.00 56.62 195 SER A N 1
ATOM 1512 C CA . SER A 1 195 ? 25.470 -36.834 21.893 1.00 56.62 195 SER A CA 1
ATOM 1513 C C . SER A 1 195 ? 26.876 -36.422 21.465 1.00 56.62 195 SER A C 1
ATOM 1515 O O . SER A 1 195 ? 27.793 -37.203 21.685 1.00 56.62 195 SER A O 1
ATOM 1517 N N . LEU A 1 196 ? 27.060 -35.181 21.000 1.00 48.25 196 LEU A N 1
ATOM 1518 C CA . LEU A 1 196 ? 28.267 -34.386 21.252 1.00 48.25 196 LEU A CA 1
ATOM 1519 C C . LEU A 1 196 ? 28.010 -32.902 20.950 1.00 48.25 196 LEU A C 1
ATOM 1521 O O . LEU A 1 196 ? 27.516 -32.513 19.895 1.00 48.25 196 LEU A O 1
ATOM 1525 N N . SER A 1 197 ? 28.339 -32.109 21.965 1.00 52.28 197 SER A N 1
ATOM 1526 C CA . SER A 1 197 ? 28.375 -30.654 22.026 1.00 52.28 197 SER A CA 1
ATOM 1527 C C . SER A 1 197 ? 29.215 -30.070 20.890 1.00 52.28 197 SER A C 1
ATOM 1529 O O . SER A 1 197 ? 30.347 -30.501 20.688 1.00 52.28 197 SER A O 1
ATOM 1531 N N . SER A 1 198 ? 28.686 -29.079 20.172 1.00 49.56 198 SER A N 1
ATOM 1532 C CA . SER A 1 198 ? 29.473 -28.236 19.268 1.00 49.56 198 SER A CA 1
ATOM 1533 C C . SER A 1 198 ? 29.420 -26.806 19.780 1.00 49.56 198 SER A C 1
ATOM 1535 O O . SER A 1 198 ? 28.445 -26.083 19.583 1.00 49.56 198 SER A O 1
ATOM 1537 N N . ASP A 1 199 ? 30.483 -26.469 20.499 1.00 54.12 199 ASP A N 1
ATOM 1538 C CA . ASP A 1 199 ? 30.894 -25.129 20.884 1.00 54.12 199 ASP A CA 1
ATOM 1539 C C . ASP A 1 199 ? 31.053 -24.289 19.604 1.00 54.12 199 ASP A C 1
ATOM 1541 O O . ASP A 1 199 ? 31.895 -24.579 18.752 1.00 54.12 199 ASP A O 1
ATOM 1545 N N . MET A 1 200 ? 30.162 -23.316 19.407 1.00 66.25 200 MET A N 1
ATOM 1546 C CA . MET A 1 200 ? 30.214 -22.388 18.278 1.00 66.25 200 MET A CA 1
ATOM 1547 C C . MET A 1 200 ? 30.952 -21.123 18.729 1.00 66.25 200 MET A C 1
ATOM 1549 O O . MET A 1 200 ? 30.509 -20.485 19.688 1.00 66.25 200 MET A O 1
ATOM 1553 N N . PRO A 1 201 ? 32.046 -20.722 18.059 1.00 55.53 201 PRO A N 1
ATOM 1554 C CA . PRO A 1 201 ? 32.758 -19.504 18.408 1.00 55.53 201 PRO A CA 1
ATOM 1555 C C . PRO A 1 201 ? 31.870 -18.285 18.143 1.00 55.53 201 PRO A C 1
ATOM 1557 O O . PRO A 1 201 ? 31.353 -18.089 17.042 1.00 55.53 201 PRO A O 1
ATOM 1560 N N . VAL A 1 202 ? 31.713 -17.456 19.175 1.00 64.38 202 VAL A N 1
ATOM 1561 C CA . VAL A 1 202 ? 31.080 -16.137 19.114 1.00 64.38 202 VAL A CA 1
ATOM 1562 C C . VAL A 1 202 ? 31.811 -15.289 18.060 1.00 64.38 202 VAL A C 1
ATOM 1564 O O . VAL A 1 202 ? 33.004 -15.023 18.227 1.00 64.38 202 VAL A O 1
ATOM 1567 N N . PRO A 1 203 ? 31.152 -14.851 16.971 1.00 55.06 203 PRO A N 1
ATOM 1568 C CA . PRO A 1 203 ? 31.774 -13.942 16.022 1.00 55.06 203 PRO A CA 1
ATOM 1569 C C . PRO A 1 203 ? 31.969 -12.578 16.693 1.00 55.06 203 PRO A C 1
ATOM 1571 O O . PRO A 1 203 ? 31.015 -11.943 17.140 1.00 55.06 203 PRO A O 1
ATOM 1574 N N . ALA A 1 204 ? 33.225 -12.140 16.775 1.00 65.50 204 ALA A N 1
ATOM 1575 C CA . ALA A 1 204 ? 33.588 -10.820 17.272 1.00 65.50 204 ALA A CA 1
ATOM 1576 C C . ALA A 1 204 ? 32.851 -9.709 16.488 1.00 65.50 204 ALA A C 1
ATOM 1578 O O . ALA A 1 204 ? 32.686 -9.834 15.267 1.00 65.50 204 ALA A O 1
ATOM 1579 N N . PRO A 1 205 ? 32.430 -8.615 17.150 1.00 56.56 205 PRO A N 1
ATOM 1580 C CA . PRO A 1 205 ? 31.800 -7.479 16.490 1.00 56.56 205 PRO A CA 1
ATOM 1581 C C . PRO A 1 205 ? 32.788 -6.853 15.503 1.00 56.56 205 PRO A C 1
ATOM 1583 O O . PRO A 1 205 ? 33.775 -6.230 15.887 1.00 56.56 205 PRO A O 1
ATOM 1586 N N . ARG A 1 206 ? 32.529 -7.043 14.207 1.00 55.66 206 ARG A N 1
ATOM 1587 C CA . ARG A 1 206 ? 33.251 -6.349 13.142 1.00 55.66 206 ARG A CA 1
ATOM 1588 C C . ARG A 1 206 ? 32.756 -4.911 13.116 1.00 55.66 206 ARG A C 1
ATOM 1590 O O . ARG A 1 206 ? 31.662 -4.636 12.633 1.00 55.66 206 ARG A O 1
ATOM 1597 N N . THR A 1 207 ? 33.555 -4.006 13.659 1.00 59.44 207 THR A N 1
ATOM 1598 C CA . THR A 1 207 ? 33.411 -2.573 13.423 1.00 59.44 207 THR A CA 1
ATOM 1599 C C . THR A 1 207 ? 33.669 -2.301 11.935 1.00 59.44 207 THR A C 1
ATOM 1601 O O . THR A 1 207 ? 34.726 -2.678 11.421 1.00 59.44 207 THR A O 1
ATOM 1604 N N . PRO A 1 208 ? 32.730 -1.685 11.195 1.00 52.41 208 PRO A N 1
ATOM 1605 C CA . PRO A 1 208 ? 33.005 -1.227 9.842 1.00 52.41 208 PRO A CA 1
ATOM 1606 C C . PRO A 1 208 ? 33.930 -0.006 9.922 1.00 52.41 208 PRO A C 1
ATOM 1608 O O . PRO A 1 208 ? 33.489 1.125 10.097 1.00 52.41 208 PRO A O 1
ATOM 1611 N N . ALA A 1 209 ? 35.238 -0.244 9.827 1.00 51.94 209 ALA A N 1
ATOM 1612 C CA . ALA A 1 209 ? 36.238 0.796 9.623 1.00 51.94 209 ALA A CA 1
ATOM 1613 C C . ALA A 1 209 ? 36.229 1.202 8.142 1.00 51.94 209 ALA A C 1
ATOM 1615 O O . ALA A 1 209 ? 37.060 0.761 7.352 1.00 51.94 209 ALA A O 1
ATOM 1616 N N . GLY A 1 210 ? 35.232 1.986 7.741 1.00 66.06 210 GLY A N 1
ATOM 1617 C CA . GLY A 1 210 ? 35.161 2.509 6.384 1.00 66.06 210 GLY A CA 1
ATOM 1618 C C . GLY A 1 210 ? 34.045 3.539 6.219 1.00 66.06 210 GLY A C 1
ATOM 1619 O O . GLY A 1 210 ? 32.932 3.294 6.685 1.00 66.06 210 GLY A O 1
ATOM 1620 N N . PRO A 1 211 ? 34.314 4.688 5.576 1.00 56.69 211 PRO A N 1
ATOM 1621 C CA . PRO A 1 211 ? 33.294 5.688 5.292 1.00 56.69 211 PRO A CA 1
ATOM 1622 C C . PRO A 1 211 ? 32.242 5.102 4.342 1.00 56.69 211 PRO A C 1
ATOM 1624 O O . PRO A 1 211 ? 32.548 4.703 3.219 1.00 56.69 211 PRO A O 1
ATOM 1627 N N . VAL A 1 212 ? 30.992 5.044 4.800 1.00 57.62 212 VAL A N 1
ATOM 1628 C CA . VAL A 1 212 ? 29.845 4.651 3.977 1.00 57.62 212 VAL A CA 1
ATOM 1629 C C . VAL A 1 212 ? 29.383 5.885 3.201 1.00 57.62 212 VAL A C 1
ATOM 1631 O O . VAL A 1 212 ? 28.946 6.869 3.795 1.00 57.62 212 VAL A O 1
ATOM 1634 N N . VAL A 1 213 ? 29.498 5.841 1.874 1.00 48.91 213 VAL A N 1
ATOM 1635 C CA . VAL A 1 213 ? 28.993 6.883 0.969 1.00 48.91 213 VAL A CA 1
ATOM 1636 C C . VAL A 1 213 ? 27.601 6.465 0.500 1.00 48.91 213 VAL A C 1
ATOM 1638 O O . VAL A 1 213 ? 27.472 5.511 -0.262 1.00 48.91 213 VAL A O 1
ATOM 1641 N N . VAL A 1 214 ? 26.558 7.167 0.948 1.00 51.84 214 VAL A N 1
ATOM 1642 C CA . VAL A 1 214 ? 25.177 6.976 0.471 1.00 51.84 214 VAL A CA 1
ATOM 1643 C C . VAL A 1 214 ? 24.768 8.228 -0.307 1.00 51.84 214 VAL A C 1
ATOM 1645 O O . VAL A 1 214 ? 24.843 9.337 0.214 1.00 51.84 214 VAL A O 1
ATOM 1648 N N . ASN A 1 215 ? 24.359 8.062 -1.569 1.00 51.72 215 ASN A N 1
ATOM 1649 C CA . ASN A 1 215 ? 23.813 9.122 -2.434 1.00 51.72 215 ASN A CA 1
ATOM 1650 C C . ASN A 1 215 ? 24.686 10.382 -2.610 1.00 51.72 215 ASN A C 1
ATOM 1652 O O . ASN A 1 215 ? 24.170 11.494 -2.660 1.00 51.72 215 ASN A O 1
ATOM 1656 N N . GLY A 1 216 ? 26.012 10.239 -2.703 1.00 52.12 216 GLY A N 1
ATOM 1657 C CA . GLY A 1 216 ? 26.905 11.380 -2.962 1.00 52.12 216 GLY A CA 1
ATOM 1658 C C . GLY A 1 216 ? 26.995 12.398 -1.818 1.00 52.12 216 GLY A C 1
ATOM 1659 O O . GLY A 1 216 ? 27.628 13.439 -1.979 1.00 52.12 216 GLY A O 1
ATOM 1660 N N . ILE A 1 217 ? 26.410 12.096 -0.656 1.00 50.53 217 ILE A N 1
ATOM 1661 C CA . ILE A 1 217 ? 26.553 12.891 0.560 1.00 50.53 217 ILE A CA 1
ATOM 1662 C C . ILE A 1 217 ? 27.585 12.183 1.439 1.00 50.53 217 ILE A C 1
ATOM 1664 O O . ILE A 1 217 ? 27.368 11.076 1.930 1.00 50.53 217 ILE A O 1
ATOM 1668 N N . VAL A 1 218 ? 28.746 12.815 1.600 1.00 50.78 218 VAL A N 1
ATOM 1669 C CA . VAL A 1 218 ? 29.807 12.352 2.497 1.00 50.78 218 VAL A CA 1
ATOM 1670 C C . VAL A 1 218 ? 29.437 12.772 3.917 1.00 50.78 218 VAL A C 1
ATOM 1672 O O . VAL A 1 218 ? 29.509 13.949 4.263 1.00 50.78 218 VAL A O 1
ATOM 1675 N N . THR A 1 219 ? 29.027 11.819 4.751 1.00 54.00 219 THR A N 1
ATOM 1676 C CA . THR A 1 219 ? 28.819 12.054 6.185 1.00 54.00 219 THR A CA 1
ATOM 1677 C C . THR A 1 219 ? 30.177 12.145 6.882 1.00 54.00 219 THR A C 1
ATOM 1679 O O . THR A 1 219 ? 30.804 11.131 7.183 1.00 54.00 219 THR A O 1
ATOM 1682 N N . VAL A 1 220 ? 30.653 13.368 7.115 1.00 57.00 220 VAL A N 1
ATOM 1683 C CA . VAL A 1 220 ? 31.836 13.641 7.941 1.00 57.00 220 VAL A CA 1
ATOM 1684 C C . VAL A 1 220 ? 31.393 13.594 9.403 1.00 57.00 220 VAL A C 1
ATOM 1686 O O . VAL A 1 220 ? 30.700 14.488 9.884 1.00 57.00 220 VAL A O 1
ATOM 1689 N N . GLY A 1 221 ? 31.718 12.506 10.100 1.00 54.34 221 GLY A N 1
ATOM 1690 C CA . GLY A 1 221 ? 31.458 12.381 11.531 1.00 54.34 221 GLY A CA 1
ATOM 1691 C C . GLY A 1 221 ? 32.385 13.300 12.322 1.00 54.34 221 GLY A C 1
ATOM 1692 O O . GLY A 1 221 ? 33.585 13.051 12.380 1.00 54.34 221 GLY A O 1
ATOM 1693 N N . HIS A 1 222 ? 31.833 14.343 12.942 1.00 56.12 222 HIS A N 1
ATOM 1694 C CA . HIS A 1 222 ? 32.520 15.097 13.987 1.00 56.12 222 HIS A CA 1
ATOM 1695 C C . HIS A 1 222 ? 32.466 14.289 15.285 1.00 56.12 222 HIS A C 1
ATOM 1697 O O . HIS A 1 222 ? 31.458 14.278 15.989 1.00 56.12 222 HIS A O 1
ATOM 1703 N N . SER A 1 223 ? 33.546 13.570 15.574 1.00 61.81 223 SER A N 1
ATOM 1704 C CA . SER A 1 223 ? 33.813 12.983 16.882 1.00 61.81 223 SER A CA 1
ATOM 1705 C C . SER A 1 223 ? 34.672 13.954 17.694 1.00 61.81 223 SER A C 1
ATOM 1707 O O . SER A 1 223 ? 35.891 13.814 17.714 1.00 61.81 223 SER A O 1
ATOM 1709 N N . GLU A 1 224 ? 34.050 14.943 18.330 1.00 64.31 224 GLU A N 1
ATOM 1710 C CA . GLU A 1 224 ? 34.684 15.771 19.368 1.00 64.31 224 GLU A CA 1
ATOM 1711 C C . GLU A 1 224 ? 33.713 15.827 20.552 1.00 64.31 224 GLU A C 1
ATOM 1713 O O . GLU A 1 224 ? 32.570 16.253 20.427 1.00 64.31 224 GLU A O 1
ATOM 1718 N N . ASP A 1 225 ? 33.987 15.045 21.588 1.00 67.75 225 ASP A N 1
ATOM 1719 C CA . ASP A 1 225 ? 34.758 15.468 22.761 1.00 67.75 225 ASP A CA 1
ATOM 1720 C C . ASP A 1 225 ? 33.905 16.311 23.718 1.00 67.75 225 ASP A C 1
ATOM 1722 O O . ASP A 1 225 ? 33.874 17.537 23.684 1.00 67.75 225 ASP A O 1
ATOM 1726 N N . THR A 1 226 ? 33.192 15.613 24.602 1.00 59.62 226 THR A N 1
ATOM 1727 C CA . THR A 1 226 ? 32.735 16.176 25.874 1.00 59.62 226 THR A CA 1
ATOM 1728 C C . THR A 1 226 ? 33.011 15.156 26.962 1.00 59.62 226 THR A C 1
ATOM 1730 O O . THR A 1 226 ? 32.183 14.301 27.285 1.00 59.62 226 THR A O 1
ATOM 1733 N N . THR A 1 227 ? 34.211 15.248 27.523 1.00 60.16 227 THR A N 1
ATOM 1734 C CA . THR A 1 227 ? 34.488 14.760 28.867 1.00 60.16 227 THR A CA 1
ATOM 1735 C C . THR A 1 227 ? 33.758 15.672 29.856 1.00 60.16 227 THR A C 1
ATOM 1737 O O . THR A 1 227 ? 33.961 16.882 29.913 1.00 60.16 227 THR A O 1
ATOM 1740 N N . SER A 1 228 ? 32.838 15.116 30.631 1.00 58.91 228 SER A N 1
ATOM 1741 C CA . SER A 1 228 ? 32.301 15.791 31.812 1.00 58.91 228 SER A CA 1
ATOM 1742 C C . SER A 1 228 ? 32.176 14.753 32.906 1.00 58.91 228 SER A C 1
ATOM 1744 O O . SER A 1 228 ? 31.231 13.970 32.955 1.00 58.91 228 SER A O 1
ATOM 1746 N N . GLY A 1 229 ? 33.214 14.714 33.737 1.00 63.03 229 GLY A N 1
ATOM 1747 C CA . GLY A 1 229 ? 33.182 14.026 35.011 1.00 63.03 229 GLY A CA 1
ATOM 1748 C C . GLY A 1 229 ? 32.249 14.757 35.969 1.00 63.03 229 GLY A C 1
ATOM 1749 O O . GLY A 1 229 ? 32.307 15.977 36.099 1.00 63.03 229 GLY A O 1
ATOM 1750 N N . SER A 1 230 ? 31.410 13.994 36.654 1.00 54.78 230 SER A N 1
ATOM 1751 C CA . SER A 1 230 ? 30.764 14.421 37.888 1.00 54.78 230 SER A CA 1
ATOM 1752 C C . SER A 1 230 ? 30.600 13.190 38.766 1.00 54.78 230 SER A C 1
ATOM 1754 O O . SER A 1 230 ? 29.762 12.332 38.496 1.00 54.78 230 SER A O 1
ATOM 1756 N N . SER A 1 231 ? 31.450 13.107 39.787 1.00 59.62 231 SER A N 1
ATOM 1757 C CA . SER A 1 231 ? 31.247 12.281 40.973 1.00 59.62 231 SER A CA 1
ATOM 1758 C C . SER A 1 231 ? 29.996 12.747 41.706 1.00 59.62 231 SER A C 1
ATOM 1760 O O . SER A 1 231 ? 29.874 13.935 41.988 1.00 59.62 231 SER A O 1
ATOM 1762 N N . ASP A 1 232 ? 29.124 11.817 42.076 1.00 54.06 232 ASP A N 1
ATOM 1763 C CA . ASP A 1 232 ? 28.300 11.964 43.273 1.00 54.06 232 ASP A CA 1
ATOM 1764 C C . ASP A 1 232 ? 28.093 10.574 43.878 1.00 54.06 232 ASP A C 1
ATOM 1766 O O . ASP A 1 232 ? 27.508 9.680 43.261 1.00 54.06 232 ASP A O 1
ATOM 1770 N N . GLU A 1 233 ? 28.682 10.374 45.054 1.00 66.75 233 GLU A N 1
ATOM 1771 C CA . GLU A 1 233 ? 28.530 9.169 45.854 1.00 66.75 233 GLU A CA 1
ATOM 1772 C C . GLU A 1 233 ? 27.353 9.374 46.806 1.00 66.75 233 GLU A C 1
ATOM 1774 O O . GLU A 1 233 ? 27.393 10.225 47.692 1.00 66.75 233 GLU A O 1
ATOM 1779 N N . GLY A 1 234 ? 26.302 8.576 46.624 1.00 48.25 234 GLY A N 1
ATOM 1780 C CA . GLY A 1 234 ? 25.134 8.554 47.495 1.00 48.25 234 GLY A CA 1
ATOM 1781 C C . GLY A 1 234 ? 24.740 7.123 47.829 1.00 48.25 234 GLY A C 1
ATOM 1782 O O . GLY A 1 234 ? 23.901 6.526 47.155 1.00 48.25 234 GLY A O 1
ATOM 1783 N N . GLU A 1 235 ? 25.348 6.569 48.879 1.00 49.78 235 GLU A N 1
ATOM 1784 C CA . GLU A 1 235 ? 24.863 5.364 49.548 1.00 49.78 235 GLU A CA 1
ATOM 1785 C C . GLU A 1 235 ? 23.442 5.592 50.089 1.00 49.78 235 GLU A C 1
ATOM 1787 O O . GLU A 1 235 ? 23.168 6.558 50.801 1.00 49.78 235 GLU A O 1
ATOM 1792 N N . GLY A 1 236 ? 22.524 4.677 49.771 1.00 42.50 236 GLY A N 1
ATOM 1793 C CA . GLY A 1 236 ? 21.122 4.814 50.153 1.00 42.50 236 GLY A CA 1
ATOM 1794 C C . GLY A 1 236 ? 20.328 3.516 50.067 1.00 42.50 236 GLY A C 1
ATOM 1795 O O . GLY A 1 236 ? 19.555 3.314 49.141 1.00 42.50 236 GLY A O 1
ATOM 1796 N N . ALA A 1 237 ? 20.506 2.675 51.084 1.00 44.00 237 ALA A N 1
ATOM 1797 C CA . ALA A 1 237 ? 19.482 1.837 51.715 1.00 44.00 237 ALA A CA 1
ATOM 1798 C C . ALA A 1 237 ? 18.635 0.856 50.863 1.00 44.00 237 ALA A C 1
ATOM 1800 O O . ALA A 1 237 ? 17.629 1.183 50.239 1.00 44.00 237 ALA A O 1
ATOM 1801 N N . LEU A 1 238 ? 18.973 -0.425 51.041 1.00 52.94 238 LEU A N 1
ATOM 1802 C CA . LEU A 1 238 ? 18.072 -1.546 51.352 1.00 52.94 238 LEU A CA 1
ATOM 1803 C C . LEU A 1 238 ? 16.579 -1.189 51.554 1.00 52.94 238 LEU A C 1
ATOM 1805 O O . LEU A 1 238 ? 16.219 -0.646 52.595 1.00 52.94 238 LEU A O 1
ATOM 1809 N N . ALA A 1 239 ? 15.691 -1.670 50.674 1.00 45.47 239 ALA A N 1
ATOM 1810 C CA . ALA A 1 239 ? 14.337 -2.086 51.069 1.00 45.47 239 ALA A CA 1
ATOM 1811 C C . ALA A 1 239 ? 13.638 -2.951 50.003 1.00 45.47 239 ALA A C 1
ATOM 1813 O O . ALA A 1 239 ? 13.042 -2.481 49.040 1.00 45.47 239 ALA A O 1
ATOM 1814 N N . SER A 1 240 ? 13.675 -4.258 50.252 1.00 50.62 240 SER A N 1
ATOM 1815 C CA . SER A 1 240 ? 12.571 -5.212 50.107 1.00 50.62 240 SER A CA 1
ATOM 1816 C C . SER A 1 240 ? 11.192 -4.634 49.730 1.00 50.62 240 SER A C 1
ATOM 1818 O O . SER A 1 240 ? 10.617 -3.873 50.507 1.00 50.62 240 SER A O 1
ATOM 1820 N N . ARG A 1 241 ? 10.567 -5.146 48.654 1.00 51.22 241 ARG A N 1
ATOM 1821 C CA . ARG A 1 241 ? 9.146 -5.548 48.720 1.00 51.22 241 ARG A CA 1
ATOM 1822 C C . ARG A 1 241 ? 8.690 -6.464 47.580 1.00 51.22 241 ARG A C 1
ATOM 1824 O O . ARG A 1 241 ? 8.358 -6.046 46.477 1.00 51.22 241 ARG A O 1
ATOM 1831 N N . ARG A 1 242 ? 8.556 -7.744 47.940 1.00 51.41 242 ARG A N 1
ATOM 1832 C CA . ARG A 1 242 ? 7.541 -8.669 47.414 1.00 51.41 242 ARG A CA 1
ATOM 1833 C C . ARG A 1 242 ? 6.134 -8.065 47.561 1.00 51.41 242 ARG A C 1
ATOM 1835 O O . ARG A 1 242 ? 5.770 -7.620 48.645 1.00 51.41 242 ARG A O 1
ATOM 1842 N N . GLY A 1 243 ? 5.308 -8.209 46.530 1.00 43.38 243 GLY A N 1
ATOM 1843 C CA . GLY A 1 243 ? 3.843 -8.084 46.583 1.00 43.38 243 GLY A CA 1
ATOM 1844 C C . GLY A 1 243 ? 3.299 -8.152 45.156 1.00 43.38 243 GLY A C 1
ATOM 1845 O O . GLY A 1 243 ? 3.546 -7.249 44.380 1.00 43.38 243 GLY A O 1
ATOM 1846 N N . ARG A 1 244 ? 2.720 -9.244 44.648 1.00 53.44 244 ARG A N 1
ATOM 1847 C CA . ARG A 1 244 ? 1.554 -10.017 45.110 1.00 53.44 244 ARG A CA 1
ATOM 1848 C C . ARG A 1 244 ? 0.269 -9.173 45.176 1.00 53.44 244 ARG A C 1
ATOM 1850 O O . ARG A 1 244 ? -0.199 -8.833 46.252 1.00 53.44 244 ARG A O 1
ATOM 1857 N N . GLN A 1 245 ? -0.333 -8.948 44.013 1.00 53.81 245 GLN A N 1
ATOM 1858 C CA . GLN A 1 245 ? -1.774 -8.747 43.789 1.00 53.81 245 GLN A CA 1
ATOM 1859 C C . GLN A 1 245 ? -2.060 -9.508 42.482 1.00 53.81 245 GLN A C 1
ATOM 1861 O O . GLN A 1 245 ? -1.440 -9.206 41.475 1.00 53.81 245 GLN A O 1
ATOM 1866 N N . ARG A 1 246 ? -2.789 -10.619 42.347 1.00 53.84 246 ARG A N 1
ATOM 1867 C CA . ARG A 1 246 ? -3.947 -11.222 43.015 1.00 53.84 246 ARG A CA 1
ATOM 1868 C C . ARG A 1 246 ? -5.133 -10.268 43.175 1.00 53.84 246 ARG A C 1
ATOM 1870 O O . ARG A 1 246 ? -5.031 -9.335 43.953 1.00 53.84 246 ARG A O 1
ATOM 1877 N N . THR A 1 247 ? -6.243 -10.702 42.552 1.00 50.09 247 THR A N 1
ATOM 1878 C CA . THR A 1 247 ? -7.659 -10.319 42.758 1.00 50.09 247 THR A CA 1
ATOM 1879 C C . THR A 1 247 ? -8.084 -9.058 41.965 1.00 50.09 247 THR A C 1
ATOM 1881 O O . THR A 1 247 ? -7.309 -8.130 41.845 1.00 50.09 247 THR A O 1
ATOM 1884 N N . LEU A 1 248 ? -9.233 -8.932 41.285 1.00 53.53 248 LEU A N 1
ATOM 1885 C CA . LEU A 1 248 ? -10.468 -9.708 41.163 1.00 53.53 248 LEU A CA 1
ATOM 1886 C C . LEU A 1 248 ? -11.155 -9.443 39.810 1.00 53.53 248 LEU A C 1
ATOM 1888 O O . LEU A 1 248 ? -11.134 -8.345 39.266 1.00 53.53 248 LEU A O 1
ATOM 1892 N N . ARG A 1 249 ? -11.869 -10.481 39.367 1.00 50.00 249 ARG A N 1
ATOM 1893 C CA . ARG A 1 249 ? -13.121 -10.460 38.600 1.00 50.00 249 ARG A CA 1
ATOM 1894 C C . ARG A 1 249 ? -13.946 -9.174 38.787 1.00 50.00 249 ARG A C 1
ATOM 1896 O O . ARG A 1 249 ? -14.302 -8.840 39.914 1.00 50.00 249 ARG A O 1
ATOM 1903 N N . LYS A 1 250 ? -14.422 -8.588 37.686 1.00 53.53 250 LYS A N 1
ATOM 1904 C CA . LYS A 1 250 ? -15.697 -7.859 37.685 1.00 53.53 250 LYS A CA 1
ATOM 1905 C C . LYS A 1 250 ? -16.504 -8.217 36.443 1.00 53.53 250 LYS A C 1
ATOM 1907 O O . LYS A 1 250 ? -16.278 -7.708 35.353 1.00 53.53 250 LYS A O 1
ATOM 1912 N N . ALA A 1 251 ? -17.419 -9.156 36.655 1.00 51.75 251 ALA A N 1
ATOM 1913 C CA . ALA A 1 251 ? -18.577 -9.370 35.811 1.00 51.75 251 ALA A CA 1
ATOM 1914 C C . ALA A 1 251 ? -19.557 -8.204 36.020 1.00 51.75 251 ALA A C 1
ATOM 1916 O O . ALA A 1 251 ? -19.848 -7.835 37.156 1.00 51.75 251 ALA A O 1
ATOM 1917 N N . SER A 1 252 ? -20.051 -7.643 34.923 1.00 58.66 252 SER A N 1
ATOM 1918 C CA . SER A 1 252 ? -21.246 -6.797 34.858 1.00 58.66 252 SER A CA 1
ATOM 1919 C C . SER A 1 252 ? -21.842 -7.101 33.486 1.00 58.66 252 SER A C 1
ATOM 1921 O O . SER A 1 252 ? -21.364 -6.604 32.476 1.00 58.66 252 SER A O 1
ATOM 1923 N N . ASP A 1 253 ? -22.598 -8.180 33.315 1.00 50.19 253 ASP A N 1
ATOM 1924 C CA . ASP A 1 253 ? -24.008 -8.366 33.678 1.00 50.19 253 ASP A CA 1
ATOM 1925 C C . ASP A 1 253 ? -24.874 -7.092 33.732 1.00 50.19 253 ASP A C 1
ATOM 1927 O O . ASP A 1 253 ? -24.567 -6.127 34.431 1.00 50.19 253 ASP A O 1
ATOM 1931 N N . ARG A 1 254 ? -26.001 -7.189 33.009 1.00 53.72 254 ARG A N 1
ATOM 1932 C CA . ARG A 1 254 ? -27.240 -6.394 33.071 1.00 53.72 254 ARG A CA 1
ATOM 1933 C C . ARG A 1 254 ? -27.180 -4.894 32.740 1.00 53.72 254 ARG A C 1
ATOM 1935 O O . ARG A 1 254 ? -27.030 -4.061 33.624 1.00 53.72 254 ARG A O 1
ATOM 1942 N N . ARG A 1 255 ? -27.624 -4.547 31.521 1.00 56.19 255 ARG A N 1
ATOM 1943 C CA . ARG A 1 255 ? -29.014 -4.078 31.276 1.00 56.19 255 ARG A CA 1
ATOM 1944 C C . ARG A 1 255 ? -29.256 -3.707 29.804 1.00 56.19 255 ARG A C 1
ATOM 1946 O O . ARG A 1 255 ? -28.778 -2.696 29.309 1.00 56.19 255 ARG A O 1
ATOM 1953 N N . ARG A 1 256 ? -30.094 -4.518 29.151 1.00 53.56 256 ARG A N 1
ATOM 1954 C CA . ARG A 1 256 ? -31.026 -4.098 28.089 1.00 53.56 256 ARG A CA 1
ATOM 1955 C C . ARG A 1 256 ? -32.024 -3.081 28.672 1.00 53.56 256 ARG A C 1
ATOM 1957 O O . ARG A 1 256 ? -32.489 -3.291 29.793 1.00 53.56 256 ARG A O 1
ATOM 1964 N N . PRO A 1 257 ? -32.375 -2.037 27.913 1.00 57.50 257 PRO A N 1
ATOM 1965 C CA . PRO A 1 257 ? -33.756 -1.877 27.429 1.00 57.50 257 PRO A CA 1
ATOM 1966 C C . PRO A 1 257 ? -33.744 -1.608 25.907 1.00 57.50 257 PRO A C 1
ATOM 1968 O O . PRO A 1 257 ? -32.931 -0.842 25.412 1.00 57.50 257 PRO A O 1
ATOM 1971 N N . ALA A 1 258 ? -34.419 -2.392 25.065 1.00 45.72 258 ALA A N 1
ATOM 1972 C CA . ALA A 1 258 ? -35.864 -2.390 24.811 1.00 45.72 258 ALA A CA 1
ATOM 1973 C C . ALA A 1 258 ? -36.397 -1.028 24.311 1.00 45.72 258 ALA A C 1
ATOM 1975 O O . ALA A 1 258 ? -36.671 -0.139 25.102 1.00 45.72 258 ALA A O 1
ATOM 1976 N N . ALA A 1 259 ? -36.563 -0.959 22.984 1.00 50.50 259 ALA A N 1
ATOM 1977 C CA . ALA A 1 259 ? -37.593 -0.238 22.233 1.00 50.50 259 ALA A CA 1
ATOM 1978 C C . ALA A 1 259 ? -37.78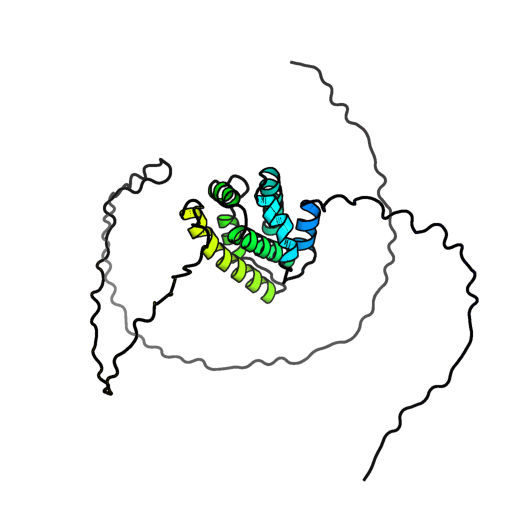0 1.279 22.461 1.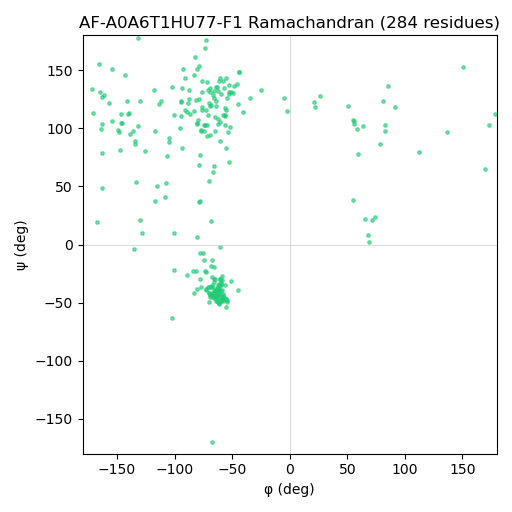00 50.50 259 ALA A C 1
ATOM 1980 O O . ALA A 1 259 ? -38.471 1.710 23.376 1.00 50.50 259 ALA A O 1
ATOM 1981 N N . ALA A 1 260 ? -37.332 2.070 21.483 1.00 53.16 260 ALA A N 1
ATOM 1982 C CA . ALA A 1 260 ? -38.016 3.296 21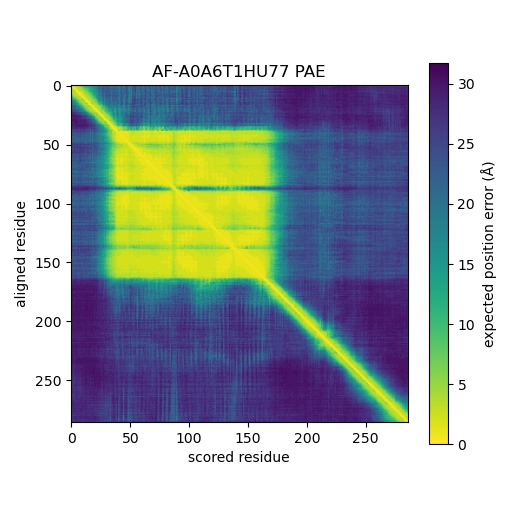.074 1.00 53.16 260 ALA A CA 1
ATOM 1983 C C . ALA A 1 260 ? -37.918 3.407 19.544 1.00 53.16 260 ALA A C 1
ATOM 1985 O O . ALA A 1 260 ? -36.835 3.284 18.976 1.00 53.16 260 ALA A O 1
ATOM 1986 N N . GLY A 1 261 ? -39.078 3.506 18.895 1.00 47.81 261 GLY A N 1
ATOM 1987 C CA . GLY A 1 261 ? -39.259 3.358 17.453 1.00 47.81 261 GLY A CA 1
ATOM 1988 C C . GLY A 1 261 ? -38.733 4.516 16.592 1.00 47.81 261 GLY A C 1
ATOM 1989 O O . GLY A 1 261 ? -38.268 5.535 17.106 1.00 47.81 261 GLY A O 1
ATOM 1990 N N . PRO A 1 262 ? -38.822 4.358 15.260 1.00 53.31 262 PRO A N 1
ATOM 1991 C CA . PRO A 1 262 ? -38.337 5.332 14.296 1.00 53.31 262 PRO A CA 1
ATOM 1992 C C . PRO A 1 262 ? -39.298 6.523 14.213 1.00 53.31 262 PRO A C 1
ATOM 1994 O O . PRO A 1 262 ? -40.455 6.377 13.821 1.00 53.31 262 PRO A O 1
ATOM 1997 N N . LYS A 1 263 ? -38.813 7.724 14.546 1.00 52.94 263 LYS A N 1
ATOM 1998 C CA . LYS A 1 263 ? -39.454 8.963 14.099 1.00 52.94 263 LYS A CA 1
ATOM 1999 C C . LYS A 1 263 ? -39.013 9.232 12.667 1.00 52.94 263 LYS A C 1
ATOM 2001 O O . LYS A 1 263 ? -37.885 9.648 12.418 1.00 52.94 263 LYS A O 1
ATOM 2006 N N . VAL A 1 264 ? -39.934 8.964 11.750 1.00 51.03 264 VAL A N 1
ATOM 2007 C CA . VAL A 1 264 ? -39.954 9.509 10.396 1.00 51.03 264 VAL A CA 1
ATOM 2008 C C . VAL A 1 264 ? -40.092 11.026 10.538 1.00 51.03 264 VAL A C 1
ATOM 2010 O O . VAL A 1 264 ? -41.154 11.525 10.897 1.00 51.03 264 VAL A O 1
ATOM 2013 N N . ALA A 1 265 ? -38.992 11.747 10.340 1.00 53.00 265 ALA A N 1
ATOM 2014 C CA . ALA A 1 265 ? -39.009 13.176 10.066 1.00 53.00 265 ALA A CA 1
ATOM 2015 C C . ALA A 1 265 ? -38.705 13.337 8.578 1.00 53.00 265 ALA A C 1
ATOM 2017 O O . ALA A 1 265 ? -37.560 13.405 8.137 1.00 53.00 265 ALA A O 1
ATOM 2018 N N . GLU A 1 266 ? -39.792 13.297 7.823 1.00 55.47 266 GLU A N 1
ATOM 2019 C CA . GLU A 1 266 ? -39.922 13.808 6.475 1.00 55.47 266 GLU A CA 1
ATOM 2020 C C . GLU A 1 266 ? -39.533 15.291 6.485 1.00 55.47 266 GLU A C 1
ATOM 2022 O O . GLU A 1 266 ? -40.270 16.143 6.974 1.00 55.47 266 GLU A O 1
ATOM 2027 N N . GLN A 1 267 ? -38.327 15.592 6.006 1.00 48.94 267 GLN A N 1
ATOM 2028 C CA . GLN A 1 267 ? -37.908 16.955 5.715 1.00 48.94 267 GLN A CA 1
ATOM 2029 C C . GLN A 1 267 ? -37.421 16.998 4.270 1.00 48.94 267 GLN A C 1
ATOM 2031 O O . GLN A 1 267 ? -36.236 16.909 3.956 1.00 48.94 267 GLN A O 1
ATOM 2036 N N . ALA A 1 268 ? -38.405 17.085 3.379 1.00 51.22 268 ALA A N 1
ATOM 2037 C CA . ALA A 1 268 ? -38.226 17.612 2.044 1.00 51.22 268 ALA A CA 1
ATOM 2038 C C . ALA A 1 268 ? -37.866 19.099 2.172 1.00 51.22 268 ALA A C 1
ATOM 2040 O O . ALA A 1 268 ? -38.697 19.917 2.559 1.00 51.22 268 ALA A O 1
ATOM 2041 N N . ALA A 1 269 ? -36.621 19.451 1.864 1.00 49.66 269 ALA A N 1
ATOM 2042 C CA . ALA A 1 269 ? -36.229 20.836 1.665 1.00 49.66 269 ALA A CA 1
ATOM 2043 C C . ALA A 1 269 ? -35.150 20.925 0.580 1.00 49.66 269 ALA A C 1
ATOM 2045 O O . ALA A 1 269 ? -33.991 20.591 0.793 1.00 49.66 269 ALA A O 1
ATOM 2046 N N . ALA A 1 270 ? -35.613 21.389 -0.580 1.00 53.62 270 ALA A N 1
ATOM 2047 C CA . ALA A 1 270 ? -34.925 22.264 -1.521 1.00 53.62 270 ALA A CA 1
ATOM 2048 C C . ALA A 1 270 ? -33.548 21.833 -2.058 1.00 53.62 270 ALA A C 1
ATOM 2050 O O . ALA A 1 270 ? -32.497 22.044 -1.458 1.00 53.62 270 ALA A O 1
ATOM 2051 N N . ALA A 1 271 ? -33.578 21.374 -3.309 1.00 51.91 271 ALA A N 1
ATOM 2052 C CA . ALA A 1 271 ? -32.453 21.454 -4.226 1.00 51.91 271 ALA A CA 1
ATOM 2053 C C . ALA A 1 271 ? -31.917 22.903 -4.320 1.00 51.91 271 ALA A C 1
ATOM 2055 O O . ALA A 1 271 ? -32.703 23.819 -4.582 1.00 51.91 271 ALA A O 1
ATOM 2056 N N . PRO A 1 272 ? -30.602 23.141 -4.173 1.00 57.72 272 PRO A N 1
ATOM 2057 C CA . PRO A 1 272 ? -30.004 24.400 -4.585 1.00 57.72 272 PRO A CA 1
ATOM 2058 C C . PRO A 1 272 ? -29.869 24.415 -6.114 1.00 57.72 272 PRO A C 1
ATOM 2060 O O . PRO A 1 272 ? -29.146 23.613 -6.705 1.00 57.72 272 PRO A O 1
ATOM 2063 N N . ALA A 1 273 ? -30.590 25.331 -6.758 1.00 60.88 273 ALA A N 1
ATOM 2064 C CA . ALA A 1 273 ? -30.407 25.645 -8.169 1.00 60.88 273 ALA A CA 1
ATOM 2065 C C . ALA A 1 273 ? -28.975 26.167 -8.433 1.00 60.88 273 ALA A C 1
ATOM 2067 O O . ALA A 1 273 ? -28.438 26.915 -7.609 1.00 60.88 273 ALA A O 1
ATOM 2068 N N . PRO A 1 274 ? -28.361 25.832 -9.583 1.00 61.47 274 PRO A N 1
ATOM 2069 C CA . PRO A 1 274 ? -27.059 26.358 -9.967 1.00 61.47 274 PRO A CA 1
ATOM 2070 C C . PRO A 1 274 ? -27.182 27.833 -10.370 1.00 61.47 274 PRO A C 1
ATOM 2072 O O . PRO A 1 274 ? -27.826 28.172 -11.362 1.00 61.47 274 PRO A O 1
ATOM 2075 N N . ARG A 1 275 ? -26.539 28.723 -9.611 1.00 55.53 275 ARG A N 1
ATOM 2076 C CA . ARG A 1 275 ? -26.2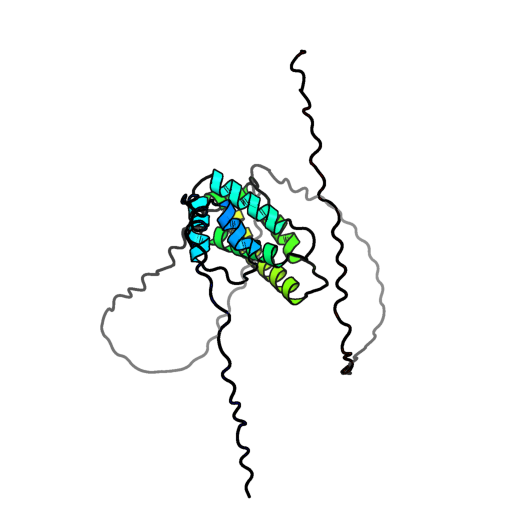36 30.083 -10.068 1.00 55.53 275 ARG A CA 1
ATOM 2077 C C . ARG A 1 275 ? -24.879 30.059 -10.774 1.00 55.53 275 ARG A C 1
ATOM 2079 O O . ARG A 1 275 ? -23.862 29.810 -10.135 1.00 55.53 275 ARG A O 1
ATOM 2086 N N . GLY A 1 276 ? -24.884 30.313 -12.085 1.00 54.59 276 GLY A N 1
ATOM 2087 C CA . GLY A 1 276 ? -23.724 30.877 -12.792 1.00 54.59 276 GLY A CA 1
ATOM 2088 C C . GLY A 1 276 ? -23.449 32.329 -12.338 1.00 54.59 276 GLY A C 1
ATOM 2089 O O . GLY A 1 276 ? -24.107 32.771 -11.392 1.00 54.59 276 GLY A O 1
ATOM 2090 N N . PRO A 1 277 ? -22.563 33.114 -12.991 1.00 59.59 277 PRO A N 1
ATOM 2091 C CA . PRO A 1 277 ? -22.051 32.951 -14.353 1.00 59.59 277 PRO A CA 1
ATOM 2092 C C . PRO A 1 277 ? -20.516 33.059 -14.499 1.00 59.59 277 PRO A C 1
ATOM 2094 O O . PRO A 1 277 ? -19.773 33.299 -13.552 1.00 59.59 277 PRO A O 1
ATOM 2097 N N . ALA A 1 278 ? -20.096 32.861 -15.749 1.00 53.97 278 ALA A N 1
ATOM 2098 C CA . ALA A 1 278 ? -18.779 33.067 -16.332 1.00 53.97 278 ALA A CA 1
ATOM 2099 C C . ALA A 1 278 ? -17.981 34.253 -15.762 1.00 53.97 278 ALA A C 1
ATOM 2101 O O . ALA A 1 278 ? -18.418 35.400 -15.831 1.00 53.97 278 ALA A O 1
ATOM 2102 N N . ALA A 1 279 ? -16.760 33.965 -15.311 1.00 56.69 279 ALA A N 1
ATOM 2103 C CA . ALA A 1 279 ? -15.681 34.938 -15.281 1.00 56.69 279 ALA A CA 1
ATOM 2104 C C . ALA A 1 279 ? -14.855 34.758 -16.560 1.00 56.69 279 ALA A C 1
ATOM 2106 O O . ALA A 1 279 ? -14.055 33.832 -16.691 1.00 56.69 279 ALA A O 1
ATOM 2107 N N . THR A 1 280 ? -15.119 35.635 -17.520 1.00 53.03 280 THR A N 1
ATOM 2108 C CA . THR A 1 280 ? -14.223 35.988 -18.617 1.00 53.03 280 THR A CA 1
ATOM 2109 C C . THR A 1 280 ? -12.934 36.511 -17.985 1.00 53.03 280 THR A C 1
ATOM 2111 O O . THR A 1 280 ? -12.956 37.552 -17.331 1.00 53.03 280 THR A O 1
ATOM 2114 N N . VAL A 1 281 ? -11.831 35.773 -18.101 1.00 60.03 281 VAL A N 1
ATOM 2115 C CA . VAL A 1 281 ? -10.513 36.308 -17.748 1.00 60.03 281 VAL A CA 1
ATOM 2116 C C . VAL A 1 281 ? -9.985 37.008 -18.989 1.00 60.03 281 VAL A C 1
ATOM 2118 O O . VAL A 1 281 ? -9.743 36.374 -20.016 1.00 60.03 281 VAL A O 1
ATOM 2121 N N . ASP A 1 282 ? -9.900 38.328 -18.869 1.00 57.56 282 ASP A N 1
ATOM 2122 C CA . ASP A 1 282 ? -9.268 39.241 -19.807 1.00 57.56 282 ASP A CA 1
ATOM 2123 C C . ASP A 1 282 ? -7.825 38.806 -20.077 1.00 57.56 282 ASP A C 1
ATOM 2125 O O . ASP A 1 282 ? -7.023 38.614 -19.161 1.00 57.56 282 ASP A O 1
ATOM 2129 N N . LEU A 1 283 ? -7.515 38.640 -21.357 1.00 64.12 283 LEU A N 1
ATOM 2130 C CA . LEU A 1 283 ? -6.211 38.264 -21.874 1.00 64.12 283 LEU A CA 1
ATOM 2131 C C . LEU A 1 283 ? -5.573 39.498 -22.515 1.00 64.12 283 LEU A C 1
ATOM 2133 O O . LEU A 1 283 ? -5.554 39.587 -23.735 1.00 64.12 283 LEU A O 1
ATOM 2137 N N . LEU A 1 284 ? -5.063 40.445 -21.723 1.00 63.47 284 LEU A N 1
ATOM 2138 C CA . LEU A 1 284 ? -4.201 41.529 -22.212 1.00 63.47 284 LEU A CA 1
ATOM 2139 C C . LEU A 1 284 ? -3.334 42.106 -21.079 1.00 63.47 284 LEU A C 1
ATOM 2141 O O . LEU A 1 284 ? -3.864 42.677 -20.129 1.00 63.47 284 LEU A O 1
ATOM 2145 N N . GLY A 1 285 ? -2.007 42.058 -21.248 1.00 56.62 285 GLY A N 1
ATOM 2146 C CA . GLY A 1 285 ? -1.122 43.104 -20.723 1.00 56.62 285 GLY A CA 1
ATOM 2147 C C . GLY A 1 285 ? 0.168 42.652 -20.033 1.00 56.62 285 GLY A C 1
ATOM 2148 O O . GLY A 1 285 ? 0.155 42.475 -18.819 1.00 56.62 285 GLY A O 1
ATOM 2149 N N . LEU A 1 286 ? 1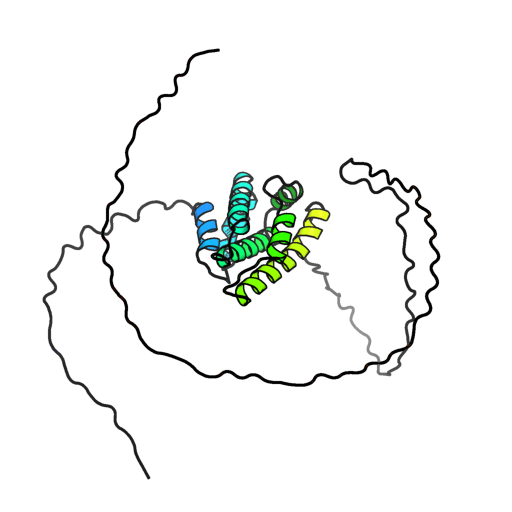.255 42.673 -20.822 1.00 47.53 286 LEU A N 1
ATOM 2150 C CA . LEU A 1 286 ? 2.697 42.688 -20.483 1.00 47.53 286 LEU A CA 1
ATOM 2151 C C . LEU A 1 286 ? 3.403 41.339 -20.286 1.00 47.53 286 LEU A C 1
ATOM 2153 O O . LEU A 1 286 ? 3.185 40.664 -19.261 1.00 47.53 286 LEU A O 1
#

Solvent-accessible surface area (backbone atoms only — not comparable to full-atom values): 19822 Å² total; per-residue (Å²): 141,90,83,87,83,82,83,90,84,84,87,81,89,82,81,82,80,85,82,75,86,69,83,87,81,82,83,88,81,79,84,79,80,79,88,56,81,80,52,68,68,59,53,55,44,52,56,25,69,68,58,52,89,79,71,63,70,76,73,45,51,65,57,36,60,32,30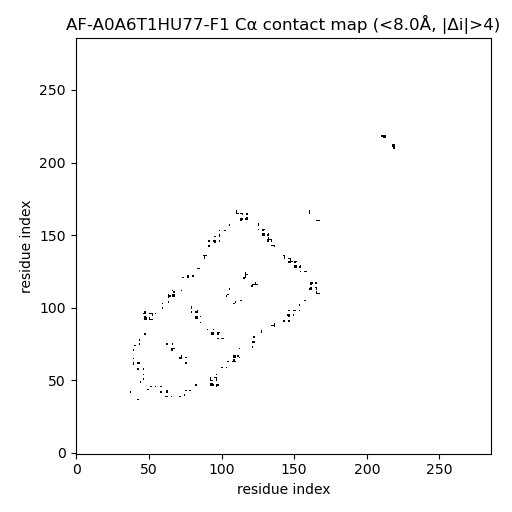,72,38,71,71,39,36,54,50,51,49,52,52,40,48,56,35,61,64,57,80,66,53,88,54,47,52,28,32,41,28,29,51,54,50,50,49,50,42,73,75,66,31,36,54,66,53,44,41,40,39,61,72,45,74,77,52,56,58,66,64,52,28,60,56,34,48,66,49,68,38,94,91,40,64,65,62,26,52,52,41,18,53,50,27,49,53,48,41,67,56,47,53,60,43,41,76,59,66,35,68,68,72,69,85,70,64,88,74,65,76,77,74,70,74,80,79,80,88,80,92,81,83,90,85,84,91,78,88,81,90,77,88,74,82,82,80,74,86,78,75,81,90,62,90,73,75,58,92,90,47,76,78,79,80,84,87,74,89,78,90,76,89,77,92,80,91,75,92,78,78,92,75,90,79,91,78,92,76,84,88,77,91,81,88,76,82,88,81,86,81,83,88,83,81,86,80,86,77,88,73,91,74,78,84,82,77,88,78,81,79,88,80,83,78,84,89,80,86,135

Radius of gyration: 34.41 Å; Cα contacts (8 Å, |Δi|>4): 150; chains: 1; bounding box: 94×95×77 Å

Nearest PDB structures (foldseek):
  3onl-assembly1_B  TM=8.319E-01  e=2.330E-04  Saccharomyces cerevisiae
  2qy7-assembly3_C  TM=7.313E-01  e=2.930E-03  Homo sapiens
  7ah0-assembly1_A  TM=2.573E-01  e=8.596E+00  synthetic construct

Foldseek 3Di:
DDDDDDDDDDDDDDDDDDDDPDPPPDPPPPPDDPPDDPDLVVLLCVQQVVLDLDDDPVSCPVLQVLLVPPVSLLVLLLSLCVQLVDPACPSLSNNNSSLVSLLCCLQRHDLVSLLCQLVQVRHPLLVSLVVQLVDDDPPDVPSSVSSNVSSVVSNVSSVVCSVVNSPPVPPPDPPVVPPPPDPDDDDDDDDDDDDDDDDDDDDDDDDPPDFDDDPNDGPDDPPDDDDDDDDDDDDDDDDDDDDDDDDDDDDDDDDDDDDDDDDPPDDDDDDDDDDDDDDDDDDDDD

pLDDT: mean 72.93, std 20.32, range [42.5, 98.44]

Organism: NCBI:txid311494

Mean predicted aligned error: 19.21 Å

InterPro domains:
  IPR008942 ENTH/VHS [G3DSA:1.25.40.90] (39-158)
  IPR008942 ENTH/VHS [SSF48464] (55-155)
  IPR013809 ENTH domain [PF01417] (56-154)

Sequence (286 aa):
RGRRSAPPRHPGLDPSPRTMPMPVSALLARTQGSSGPPKLADELRRITEWGIINIPDDLFLHIINATHNEDGRRHIMQHLRECLSEPAGNRWKRVYAGLALAEKLVQSGSPELMVETAEGRHFDLVQRLSFLEHFERSSDRTAQNLVRKKAAALRADVVPLIQSGGLREPWGGDMKDNLSTCSPKTASTTSTLTSLSSDMPVPAPRTPAGPVVVNGIVTVGHSEDTTSGSSDEGEGALASRRGRQRTLRKASDRRRPAAAGPKVAEQAAAAPAPRGPAATVDLLGL